Protein AF-A0A9W6TLE9-F1 (afdb_monomer_lite)

pLDDT: mean 75.94, std 15.38, range [30.22, 95.31]

Radius of gyration: 22.43 Å; chains: 1; bounding box: 51×47×70 Å

Structure (mmCIF, N/CA/C/O backbone):
data_AF-A0A9W6TLE9-F1
#
_entry.id   AF-A0A9W6TLE9-F1
#
loop_
_atom_site.group_PDB
_atom_site.id
_atom_site.type_symbol
_atom_site.label_atom_id
_atom_site.label_alt_id
_atom_site.label_comp_id
_atom_site.label_asym_id
_atom_site.label_entity_id
_atom_site.label_seq_id
_atom_site.pdbx_PDB_ins_code
_atom_site.Cartn_x
_atom_site.Cartn_y
_atom_site.Cartn_z
_atom_site.occupancy
_atom_site.B_iso_or_equiv
_atom_site.auth_seq_id
_atom_site.auth_comp_id
_atom_site.auth_asym_id
_atom_site.auth_atom_id
_atom_site.pdbx_PDB_model_num
ATOM 1 N N . MET A 1 1 ? 28.847 1.667 -8.138 1.00 60.84 1 MET A N 1
ATOM 2 C CA . MET A 1 1 ? 27.422 1.270 -8.119 1.00 60.84 1 MET A CA 1
ATOM 3 C C . MET A 1 1 ? 27.203 0.324 -9.284 1.00 60.84 1 MET A C 1
ATOM 5 O O . MET A 1 1 ? 27.722 0.636 -10.343 1.00 60.84 1 MET A O 1
ATOM 9 N N . LYS A 1 2 ? 26.548 -0.831 -9.107 1.00 74.31 2 LYS A N 1
ATOM 10 C CA . LYS A 1 2 ? 26.265 -1.711 -10.254 1.00 74.31 2 LYS A CA 1
ATOM 11 C C . LYS A 1 2 ? 25.100 -1.117 -11.068 1.00 74.31 2 LYS A C 1
ATOM 13 O O . LYS A 1 2 ? 24.121 -0.716 -10.431 1.00 74.31 2 LYS A O 1
ATOM 18 N N . PRO A 1 3 ? 25.202 -1.019 -12.407 1.00 80.00 3 PRO A N 1
ATOM 19 C CA . PRO A 1 3 ? 24.089 -0.588 -13.247 1.00 80.00 3 PRO A CA 1
ATOM 20 C C . PRO A 1 3 ? 22.928 -1.572 -13.108 1.00 80.00 3 PRO A C 1
ATOM 22 O O . PRO A 1 3 ? 23.146 -2.773 -12.947 1.00 80.00 3 PRO A O 1
ATOM 25 N N . THR A 1 4 ? 21.701 -1.064 -13.161 1.00 80.81 4 THR A N 1
ATOM 26 C CA . THR A 1 4 ? 20.510 -1.913 -13.248 1.00 80.81 4 THR A CA 1
ATOM 27 C C . THR A 1 4 ? 20.327 -2.355 -14.700 1.00 80.81 4 THR A C 1
ATOM 29 O O . THR A 1 4 ? 20.142 -1.480 -15.545 1.00 80.81 4 THR A O 1
ATOM 32 N N . PRO A 1 5 ? 20.341 -3.666 -15.012 1.00 80.75 5 PRO A N 1
ATOM 33 C CA . PRO A 1 5 ? 19.892 -4.180 -16.301 1.00 80.75 5 PRO A CA 1
ATOM 34 C C . PRO A 1 5 ? 18.555 -3.560 -16.713 1.00 80.75 5 PRO A C 1
ATOM 36 O O . PRO A 1 5 ? 17.576 -3.607 -15.972 1.00 80.75 5 PRO A O 1
ATOM 39 N N . CYS A 1 6 ? 18.521 -2.932 -17.881 1.00 82.06 6 CYS A N 1
ATOM 40 C CA . CYS A 1 6 ? 17.354 -2.219 -18.382 1.00 82.06 6 CYS A CA 1
ATOM 41 C C . CYS A 1 6 ? 17.350 -2.248 -19.917 1.00 82.06 6 CYS A C 1
ATOM 43 O O . CYS A 1 6 ? 18.299 -2.709 -20.550 1.00 82.06 6 CYS A O 1
ATOM 45 N N . SER A 1 7 ? 16.262 -1.782 -20.516 1.00 86.19 7 SER A N 1
ATOM 46 C CA . SER A 1 7 ? 16.184 -1.400 -21.924 1.00 86.19 7 SER A CA 1
ATOM 47 C C . SER A 1 7 ? 15.360 -0.123 -22.039 1.00 86.19 7 SER A C 1
ATOM 49 O O . SER A 1 7 ? 14.541 0.166 -21.168 1.00 86.19 7 SER A O 1
ATOM 51 N N . ILE A 1 8 ? 15.521 0.610 -23.142 1.00 87.00 8 ILE A N 1
ATOM 52 C CA . ILE A 1 8 ? 14.659 1.757 -23.470 1.00 87.00 8 ILE A CA 1
ATOM 53 C C . ILE A 1 8 ? 13.178 1.347 -23.425 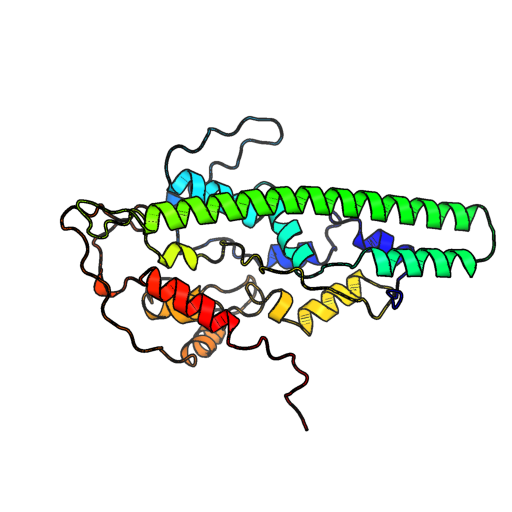1.00 87.00 8 ILE A C 1
ATOM 55 O O . ILE A 1 8 ? 12.365 2.021 -22.798 1.00 87.00 8 ILE A O 1
ATOM 59 N N . ALA A 1 9 ? 12.844 0.194 -24.013 1.00 88.06 9 ALA A N 1
ATOM 60 C CA . ALA A 1 9 ? 11.484 -0.338 -24.026 1.00 88.06 9 ALA A CA 1
ATOM 61 C C . ALA A 1 9 ? 10.981 -0.724 -22.624 1.00 88.06 9 ALA A C 1
ATOM 63 O O . ALA A 1 9 ? 9.861 -0.376 -22.260 1.00 88.06 9 ALA A O 1
ATOM 64 N N . GLY A 1 10 ? 11.805 -1.406 -21.824 1.00 88.81 10 GLY A N 1
ATOM 65 C CA . GLY A 1 10 ? 11.448 -1.817 -20.465 1.00 88.81 10 GLY A CA 1
ATOM 66 C C . GLY A 1 10 ? 11.248 -0.633 -19.523 1.00 88.81 10 GLY A C 1
ATOM 67 O O . GLY A 1 10 ? 10.277 -0.606 -18.769 1.00 88.81 10 GLY A O 1
ATOM 68 N N . LEU A 1 11 ? 12.113 0.382 -19.617 1.00 88.94 11 LEU A N 1
ATOM 69 C CA . LEU A 1 11 ? 11.962 1.630 -18.874 1.00 88.94 11 LEU A CA 1
ATOM 70 C C . LEU A 1 11 ? 10.674 2.352 -19.272 1.00 88.94 11 LEU A C 1
ATOM 72 O O . LEU A 1 11 ? 9.896 2.734 -18.400 1.00 88.94 11 LEU A O 1
ATOM 76 N N . ALA A 1 12 ? 10.428 2.501 -20.576 1.00 88.19 12 ALA A N 1
ATOM 77 C CA . ALA A 1 12 ? 9.216 3.132 -21.082 1.00 88.19 12 ALA A CA 1
ATOM 78 C C . ALA A 1 12 ? 7.963 2.410 -20.567 1.00 88.19 12 ALA A C 1
ATOM 80 O O . ALA A 1 12 ? 7.100 3.055 -19.977 1.00 88.19 12 ALA A O 1
ATOM 81 N N . ALA A 1 13 ? 7.906 1.080 -20.690 1.00 89.88 13 ALA A N 1
ATOM 82 C CA . ALA A 1 13 ? 6.780 0.275 -20.219 1.00 89.88 13 ALA A CA 1
ATOM 83 C C . ALA A 1 13 ? 6.547 0.409 -18.705 1.00 89.88 13 ALA A C 1
ATOM 85 O O . ALA A 1 13 ? 5.409 0.563 -18.270 1.00 89.88 13 ALA A O 1
ATOM 86 N N . PHE A 1 14 ? 7.613 0.398 -17.902 1.00 90.75 14 PHE A N 1
ATOM 87 C CA . PHE A 1 14 ? 7.510 0.513 -16.447 1.00 90.75 14 PHE A CA 1
ATOM 88 C C . PHE A 1 14 ? 7.053 1.905 -15.984 1.00 90.75 14 PHE A C 1
ATOM 90 O O . PHE A 1 14 ? 6.297 2.036 -15.029 1.00 90.75 14 PHE A O 1
ATOM 97 N N . THR A 1 15 ? 7.502 2.975 -16.645 1.00 92.06 15 THR A N 1
ATOM 98 C CA . THR A 1 15 ? 7.151 4.346 -16.226 1.00 92.06 15 THR A CA 1
ATOM 99 C C . THR A 1 15 ? 5.687 4.722 -16.488 1.00 92.06 15 THR A C 1
ATOM 101 O O . THR A 1 15 ? 5.188 5.674 -15.885 1.00 92.06 15 THR A O 1
ATOM 104 N N . VAL A 1 16 ? 4.980 3.973 -17.341 1.00 91.88 16 VAL A N 1
ATOM 105 C CA . VAL A 1 16 ? 3.563 4.197 -17.670 1.00 91.88 16 VAL A CA 1
ATOM 106 C C . VAL A 1 16 ? 2.678 3.409 -16.705 1.00 91.88 16 VAL A C 1
ATOM 108 O O . VAL A 1 16 ? 2.116 2.364 -17.023 1.00 91.88 16 VAL A O 1
ATOM 111 N N . VAL A 1 17 ? 2.545 3.933 -15.490 1.00 91.44 17 VAL A N 1
ATOM 112 C CA . VAL A 1 17 ? 1.766 3.302 -14.412 1.00 91.44 17 VAL A CA 1
ATOM 113 C C . VAL A 1 17 ? 0.264 3.209 -14.720 1.00 91.44 17 VAL A C 1
ATOM 115 O O . VAL A 1 17 ? -0.423 2.347 -14.183 1.00 91.44 17 VAL A O 1
ATOM 118 N N . ASP A 1 18 ? -0.271 4.038 -15.611 1.00 89.75 18 ASP A N 1
ATOM 119 C CA . ASP A 1 18 ? -1.693 3.985 -15.971 1.00 89.75 18 ASP A CA 1
ATOM 120 C C . ASP A 1 18 ? -2.044 2.861 -16.953 1.00 89.75 18 ASP A C 1
ATOM 122 O O . ASP A 1 18 ? -3.222 2.583 -17.170 1.00 89.75 18 ASP A O 1
ATOM 126 N N . GLU A 1 19 ? -1.043 2.173 -17.509 1.00 90.75 19 GLU A N 1
ATOM 127 C CA . GLU A 1 19 ? -1.252 1.036 -18.402 1.00 90.75 19 GLU A CA 1
ATOM 128 C C . GLU A 1 19 ? -2.012 -0.090 -17.665 1.00 90.75 19 GLU A C 1
ATOM 130 O O . GLU A 1 19 ? -1.531 -0.585 -16.641 1.00 90.75 19 GLU A O 1
ATOM 135 N N . PRO A 1 20 ? -3.170 -0.567 -18.169 1.00 89.62 20 PRO A N 1
ATOM 136 C CA . PRO A 1 20 ? -3.969 -1.608 -17.508 1.00 89.62 20 PRO A CA 1
ATOM 137 C C . PRO A 1 20 ? -3.233 -2.922 -17.217 1.00 89.62 20 PRO A C 1
ATOM 139 O O . PRO A 1 20 ? -3.653 -3.698 -16.347 1.00 89.62 20 PRO A O 1
ATOM 142 N N . ARG A 1 21 ? -2.163 -3.192 -17.972 1.00 88.25 21 ARG A N 1
ATOM 143 C CA . ARG A 1 21 ? -1.294 -4.367 -17.825 1.00 88.25 21 ARG A CA 1
ATOM 144 C C . ARG A 1 21 ? -0.103 -4.135 -16.898 1.00 88.25 21 ARG A C 1
ATOM 146 O O . ARG A 1 21 ? 0.667 -5.067 -16.679 1.00 88.25 21 ARG A O 1
ATOM 153 N N . HIS A 1 22 ? 0.065 -2.931 -16.357 1.00 91.94 22 HIS A N 1
ATOM 154 C CA . HIS A 1 22 ? 1.142 -2.655 -15.422 1.00 91.94 22 HIS A CA 1
ATOM 155 C C . HIS A 1 22 ? 0.990 -3.536 -14.159 1.00 91.94 22 HIS A C 1
ATOM 157 O O . HIS A 1 22 ? -0.116 -3.634 -13.625 1.00 91.94 22 HIS A O 1
ATOM 163 N N . PRO A 1 23 ? 2.065 -4.154 -13.629 1.00 89.81 23 PRO A N 1
ATOM 164 C CA . PRO A 1 23 ? 2.003 -5.099 -12.510 1.00 89.81 23 PRO A CA 1
ATOM 165 C C . PRO A 1 23 ? 1.220 -4.610 -11.282 1.00 89.81 23 PRO A C 1
ATOM 167 O O . PRO A 1 23 ? 0.398 -5.351 -10.746 1.00 89.81 23 PRO A O 1
ATOM 170 N N . TRP A 1 24 ? 1.381 -3.344 -10.879 1.00 89.75 24 TRP A N 1
ATOM 171 C CA . TRP A 1 24 ? 0.620 -2.777 -9.754 1.00 89.75 24 TRP A CA 1
ATOM 172 C C . TRP A 1 24 ? -0.909 -2.814 -9.955 1.00 89.75 24 TRP A C 1
ATOM 174 O O . TRP A 1 24 ? -1.647 -2.944 -8.980 1.00 89.75 24 TRP A O 1
ATOM 184 N N . ARG A 1 25 ? -1.406 -2.771 -11.203 1.00 89.69 25 ARG A N 1
ATOM 185 C CA . ARG A 1 25 ? -2.843 -2.900 -11.505 1.00 89.69 25 ARG A CA 1
ATOM 186 C C . ARG A 1 25 ? -3.366 -4.283 -11.133 1.00 89.69 25 ARG A C 1
ATOM 188 O O . ARG A 1 25 ? -4.496 -4.400 -10.674 1.00 89.69 25 ARG A O 1
ATOM 195 N N . SER A 1 26 ? -2.553 -5.325 -11.305 1.00 85.31 26 SER A N 1
ATOM 196 C CA . SER A 1 26 ? -2.902 -6.681 -10.872 1.00 85.31 26 SER A CA 1
ATOM 197 C C . SER A 1 26 ? -2.969 -6.781 -9.352 1.00 85.31 26 SER A C 1
ATOM 199 O O . SER A 1 26 ? -3.888 -7.405 -8.839 1.00 85.31 26 SER A O 1
ATOM 201 N N . VAL A 1 27 ? -2.066 -6.104 -8.638 1.00 82.75 27 VAL A N 1
ATOM 202 C CA . VAL A 1 27 ? -2.081 -6.043 -7.167 1.00 82.75 27 VAL A CA 1
ATOM 203 C C . VAL A 1 27 ? -3.350 -5.367 -6.651 1.00 82.75 27 VAL A C 1
ATOM 205 O O . VAL A 1 27 ? -3.966 -5.861 -5.713 1.00 82.75 27 VAL A O 1
ATOM 208 N N . LEU A 1 28 ? -3.788 -4.280 -7.294 1.00 83.25 28 LEU A N 1
ATOM 209 C CA . LEU A 1 28 ? -5.022 -3.586 -6.919 1.00 83.25 28 LEU A CA 1
ATOM 210 C C . LEU A 1 28 ? -6.260 -4.495 -7.027 1.00 83.25 28 LEU A C 1
ATOM 212 O O . LEU A 1 28 ? -7.154 -4.404 -6.194 1.00 83.25 28 LEU A O 1
ATOM 216 N N . ARG A 1 29 ? -6.293 -5.406 -8.010 1.00 83.56 29 ARG A N 1
ATOM 217 C CA . ARG A 1 29 ? -7.396 -6.371 -8.198 1.00 83.56 29 ARG A CA 1
ATOM 218 C C . ARG A 1 29 ? -7.463 -7.451 -7.115 1.00 83.56 29 ARG A C 1
ATOM 220 O O . ARG A 1 29 ? -8.479 -8.122 -7.029 1.00 83.56 29 ARG A O 1
ATOM 227 N N . LEU A 1 30 ? -6.403 -7.632 -6.324 1.00 79.81 30 LEU A N 1
ATOM 228 C CA . LEU A 1 30 ? -6.381 -8.594 -5.217 1.00 79.81 30 LEU A CA 1
ATOM 229 C C . LEU A 1 30 ? -6.991 -8.027 -3.930 1.00 79.81 30 LEU A C 1
ATOM 231 O O . LEU A 1 30 ? -7.207 -8.782 -2.981 1.00 79.81 30 LEU A O 1
ATOM 235 N N . LEU A 1 31 ? -7.245 -6.713 -3.871 1.00 76.88 31 LEU A N 1
ATOM 236 C CA . LEU A 1 31 ? -7.931 -6.104 -2.736 1.00 76.88 31 LEU A CA 1
ATOM 237 C C . LEU A 1 31 ? -9.373 -6.625 -2.673 1.00 76.88 31 LEU A C 1
ATOM 239 O O . LEU A 1 31 ? -10.077 -6.543 -3.679 1.00 76.88 31 LEU A O 1
ATOM 243 N N . PRO A 1 32 ? -9.837 -7.112 -1.510 1.00 70.88 32 PRO A N 1
ATOM 244 C CA . PRO A 1 32 ? -11.207 -7.579 -1.381 1.00 70.88 32 PRO A CA 1
ATOM 245 C C . PRO A 1 32 ? -12.198 -6.423 -1.540 1.00 70.88 32 PRO A C 1
ATOM 247 O O . PRO A 1 32 ? -11.933 -5.283 -1.139 1.00 70.88 32 PRO A O 1
ATOM 250 N N . HIS A 1 33 ? -13.369 -6.742 -2.090 1.00 66.44 33 HIS A N 1
ATOM 251 C CA . HIS A 1 33 ? -14.437 -5.775 -2.344 1.00 66.44 33 HIS A CA 1
ATOM 252 C C . HIS A 1 33 ? -15.056 -5.174 -1.074 1.00 66.44 33 HIS A C 1
ATOM 254 O O . HIS A 1 33 ? -15.422 -4.000 -1.082 1.00 66.44 33 HIS A O 1
ATOM 260 N N . SER A 1 34 ? -15.160 -5.952 0.004 1.00 63.12 34 SER A N 1
ATOM 261 C CA . SER A 1 34 ? -15.700 -5.508 1.292 1.00 63.12 34 SER A CA 1
ATOM 262 C C . SER A 1 34 ? -14.737 -5.874 2.415 1.00 63.12 34 SER A C 1
ATOM 264 O O . SER A 1 34 ? -14.058 -6.904 2.370 1.00 63.12 34 SER A O 1
ATOM 266 N N . LEU A 1 35 ? -14.661 -4.995 3.410 1.00 61.28 35 LEU A N 1
ATOM 267 C CA . LEU A 1 35 ? -13.915 -5.223 4.635 1.00 61.28 35 LEU A CA 1
ATOM 268 C C . LEU A 1 35 ? -14.909 -5.336 5.772 1.00 61.28 35 LEU A C 1
ATOM 270 O O . LEU A 1 35 ? -15.858 -4.575 5.877 1.00 61.28 35 LEU A O 1
ATOM 274 N N . VAL A 1 36 ? -14.661 -6.296 6.641 1.00 56.69 36 VAL A N 1
ATOM 275 C CA . VAL A 1 36 ? -15.576 -6.632 7.729 1.00 56.69 36 VAL A CA 1
ATOM 276 C C . VAL A 1 36 ? -15.237 -5.968 9.051 1.00 56.69 36 VAL A C 1
ATOM 278 O O . VAL A 1 36 ? -16.079 -5.969 9.940 1.00 56.69 36 VAL A O 1
ATOM 281 N N . PHE A 1 37 ? -14.026 -5.422 9.224 1.00 64.00 37 PHE A N 1
ATOM 282 C CA . PHE A 1 37 ? -13.639 -4.857 10.518 1.00 64.00 37 PHE A CA 1
ATOM 283 C C . PHE A 1 37 ? -14.412 -3.574 10.853 1.00 64.00 37 PHE A C 1
ATOM 285 O O . PHE A 1 37 ? -14.930 -3.438 11.961 1.00 64.00 37 PHE A O 1
ATOM 292 N N . VAL A 1 38 ? -14.504 -2.646 9.900 1.00 64.44 38 VAL A N 1
ATOM 293 C CA . VAL A 1 38 ? -15.433 -1.518 9.975 1.00 64.44 38 VAL A CA 1
ATOM 294 C C . VAL A 1 38 ? -16.520 -1.769 8.949 1.00 64.44 38 VAL A C 1
ATOM 296 O O . VAL A 1 38 ? -16.244 -1.751 7.755 1.00 64.44 38 VAL A O 1
ATOM 299 N N . ASP A 1 39 ? -17.730 -2.032 9.439 1.00 60.41 39 ASP A N 1
ATOM 300 C CA . ASP A 1 39 ? -18.898 -2.325 8.612 1.00 60.41 39 ASP A CA 1
ATOM 301 C C . ASP A 1 39 ? -19.088 -1.265 7.513 1.00 60.41 39 ASP A C 1
ATOM 303 O O . ASP A 1 39 ? -18.907 -0.066 7.751 1.00 60.41 39 ASP A O 1
ATOM 307 N N . ASP A 1 40 ? -19.471 -1.690 6.309 1.00 56.97 40 ASP A N 1
ATOM 308 C CA . ASP A 1 40 ? -19.620 -0.789 5.163 1.00 56.97 40 ASP A CA 1
ATOM 309 C C . ASP A 1 40 ? -20.683 0.310 5.400 1.00 56.97 40 ASP A C 1
ATOM 311 O O . ASP A 1 40 ? -20.584 1.393 4.819 1.00 56.97 40 ASP A O 1
ATOM 315 N N . SER A 1 41 ? -21.652 0.098 6.303 1.00 56.84 41 SER A N 1
ATOM 316 C CA . SER A 1 41 ? -22.607 1.128 6.751 1.00 56.84 41 SER A CA 1
ATOM 317 C C . SER A 1 41 ? -21.981 2.174 7.677 1.00 56.84 41 SER A C 1
ATOM 319 O O . SER A 1 41 ? -22.407 3.326 7.687 1.00 56.84 41 SER A O 1
ATOM 321 N N . VAL A 1 42 ? -20.934 1.806 8.421 1.00 51.25 42 VAL A N 1
ATOM 322 C CA . VAL A 1 42 ? -20.102 2.741 9.195 1.00 51.25 42 VAL A CA 1
ATOM 323 C C . VAL A 1 42 ? -19.142 3.476 8.266 1.00 51.25 42 VAL A C 1
ATOM 325 O O . VAL A 1 42 ? -18.831 4.652 8.478 1.00 51.25 42 VAL A O 1
ATOM 328 N N . LEU A 1 43 ? -18.675 2.787 7.224 1.00 52.16 43 LEU A N 1
ATOM 329 C CA . LEU A 1 43 ? -17.818 3.382 6.218 1.00 52.16 43 LEU A CA 1
ATOM 330 C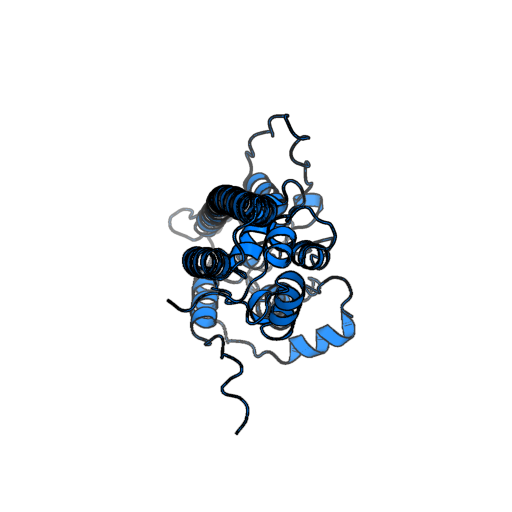 C . LEU A 1 43 ? -18.566 4.302 5.273 1.00 52.16 43 LEU A C 1
ATOM 332 O O . LEU A 1 43 ? -17.834 5.106 4.694 1.00 52.16 43 LEU A O 1
ATOM 336 N N . GLU A 1 44 ? -19.910 4.192 5.156 1.00 51.47 44 GLU A N 1
ATOM 337 C CA . GLU A 1 44 ? -20.817 4.842 4.187 1.00 51.47 44 GLU A CA 1
ATOM 338 C C . GLU A 1 44 ? -20.042 5.848 3.350 1.00 51.47 44 GLU A C 1
ATOM 340 O O . GLU A 1 44 ? -19.969 7.051 3.638 1.00 51.47 44 GLU A O 1
ATOM 345 N N . ILE A 1 45 ? -19.275 5.276 2.416 1.00 50.75 45 ILE A N 1
ATOM 346 C CA . ILE A 1 45 ? -18.177 5.984 1.786 1.00 50.75 45 ILE A CA 1
ATOM 347 C C . ILE A 1 45 ? -18.886 7.019 0.956 1.00 50.75 45 ILE A C 1
ATOM 349 O O . ILE A 1 45 ? -19.443 6.700 -0.086 1.00 50.75 45 ILE A O 1
ATOM 353 N N . ARG A 1 46 ? -18.904 8.268 1.418 1.00 49.41 46 ARG A N 1
ATOM 354 C CA . ARG A 1 46 ? -19.125 9.383 0.514 1.00 49.41 46 ARG A CA 1
ATOM 355 C C . ARG A 1 46 ? -17.901 9.313 -0.381 1.00 49.41 46 ARG A C 1
ATOM 357 O O . ARG A 1 46 ? -16.828 9.673 0.121 1.00 49.41 46 ARG A O 1
ATOM 364 N N . PRO A 1 47 ? -17.996 8.804 -1.630 1.00 47.12 47 PRO A N 1
ATOM 365 C CA . PRO A 1 47 ? -16.851 8.866 -2.514 1.00 47.12 47 PRO A CA 1
ATOM 366 C C . PRO A 1 47 ? -16.398 10.324 -2.465 1.00 47.12 47 PRO A C 1
ATOM 368 O O . PRO A 1 47 ? -17.245 11.227 -2.551 1.00 47.12 47 PRO A O 1
ATOM 371 N N . PRO A 1 48 ? -15.114 10.597 -2.184 1.00 48.84 48 PRO A N 1
ATOM 372 C CA . PRO A 1 48 ? -14.613 11.943 -2.256 1.00 48.84 48 PRO A CA 1
ATOM 373 C C . PRO A 1 48 ? -15.037 12.472 -3.602 1.00 48.84 48 PRO A C 1
ATOM 375 O O . PRO A 1 48 ? -14.883 11.828 -4.639 1.00 48.84 48 PRO A O 1
ATOM 378 N N . VAL A 1 49 ? -15.724 13.592 -3.481 1.00 52.03 49 VAL A N 1
ATOM 379 C CA . VAL A 1 49 ? -16.451 14.248 -4.539 1.00 52.03 49 VAL A CA 1
ATOM 380 C C . VAL A 1 49 ? -15.593 14.250 -5.805 1.00 52.03 49 VAL A C 1
ATOM 382 O O . VAL A 1 49 ? -14.390 14.493 -5.708 1.00 52.03 49 VAL A O 1
ATOM 385 N N . GLU A 1 50 ? -16.211 13.937 -6.949 1.00 50.28 50 GLU A N 1
ATOM 386 C CA . GLU A 1 50 ? -15.581 13.867 -8.276 1.00 50.28 50 GLU A CA 1
ATOM 387 C C . GLU A 1 50 ? -14.430 14.869 -8.451 1.00 50.28 50 GLU A C 1
ATOM 389 O O . GLU A 1 50 ? -14.505 16.009 -7.973 1.00 50.28 50 GLU A O 1
ATOM 394 N N . LYS A 1 51 ? -13.389 14.458 -9.187 1.00 44.88 51 LYS A N 1
ATOM 395 C CA . LYS A 1 51 ? -12.206 15.269 -9.515 1.00 44.88 51 LYS A CA 1
ATOM 396 C C . LYS A 1 51 ? -12.567 16.746 -9.732 1.00 44.88 51 LYS A C 1
ATOM 398 O O . LYS A 1 51 ? -13.222 17.090 -10.708 1.00 44.88 51 LYS A O 1
ATOM 403 N N . GLY A 1 52 ? -12.132 17.614 -8.813 1.00 50.62 52 GLY A N 1
ATOM 404 C CA . GLY A 1 52 ? -12.370 19.064 -8.867 1.00 50.62 52 GLY A CA 1
ATOM 405 C C . GLY A 1 52 ? -13.382 19.625 -7.859 1.00 50.62 52 GLY A C 1
ATOM 406 O O . GLY A 1 52 ? -13.493 20.846 -7.745 1.00 50.62 52 GLY A O 1
ATOM 407 N N . LYS A 1 53 ? -14.084 18.794 -7.080 1.00 52.47 53 LYS A N 1
ATOM 408 C CA . LYS A 1 53 ? -14.992 19.259 -6.016 1.00 52.47 53 LYS A CA 1
ATOM 409 C C . LYS A 1 53 ? -14.339 19.148 -4.627 1.00 52.47 53 LYS A C 1
ATOM 411 O O . LYS A 1 53 ? -13.608 18.206 -4.334 1.00 52.47 53 LYS A O 1
ATOM 416 N N . ARG A 1 54 ? -14.591 20.126 -3.742 1.00 49.38 54 ARG A N 1
ATOM 417 C CA . ARG A 1 54 ? -14.099 20.092 -2.349 1.00 49.38 54 ARG A CA 1
ATOM 418 C C . ARG A 1 54 ? -14.838 19.006 -1.566 1.00 49.38 54 ARG A C 1
ATOM 420 O O . ARG A 1 54 ? -16.065 19.050 -1.486 1.00 49.38 54 ARG A O 1
ATOM 427 N N . SER A 1 55 ? -14.106 18.079 -0.947 1.00 57.16 55 SER A N 1
ATOM 428 C CA . SER A 1 55 ? -14.704 17.171 0.032 1.00 57.16 55 SER A CA 1
ATOM 429 C C . SER A 1 55 ? -15.156 17.944 1.272 1.00 57.16 55 SER A C 1
ATOM 431 O O . SER A 1 55 ? -14.543 18.937 1.677 1.00 57.16 55 SER A O 1
ATOM 433 N N . LYS A 1 56 ? -16.259 17.497 1.883 1.00 65.00 56 LYS A N 1
ATOM 434 C CA . LYS A 1 56 ? -16.642 17.965 3.216 1.00 65.00 56 LYS A CA 1
ATOM 435 C C . LYS A 1 56 ? -15.524 17.556 4.178 1.00 65.00 56 LYS A C 1
ATOM 437 O O . LYS A 1 56 ? -15.128 16.390 4.196 1.00 65.00 56 LYS A O 1
ATOM 442 N N . ARG A 1 57 ? -15.016 18.510 4.964 1.00 69.25 57 ARG A N 1
ATOM 443 C CA . ARG A 1 57 ? -14.000 18.218 5.981 1.00 69.25 57 ARG A CA 1
ATOM 444 C C . ARG A 1 57 ? -14.586 17.203 6.975 1.00 69.25 57 ARG A C 1
ATOM 446 O O . ARG A 1 57 ? -15.663 17.487 7.506 1.00 69.25 57 ARG A O 1
ATOM 453 N N . PRO A 1 58 ? -13.923 16.056 7.206 1.00 73.75 58 PRO A N 1
ATOM 454 C CA . PRO A 1 58 ? -14.394 15.086 8.183 1.00 73.75 58 PRO A CA 1
ATOM 455 C C . PRO A 1 58 ? -14.374 15.726 9.574 1.00 73.75 58 PRO A C 1
ATOM 457 O O . PRO A 1 58 ? -13.456 16.476 9.919 1.00 73.75 58 PRO A O 1
ATOM 460 N N . SER A 1 59 ? -15.427 15.469 10.337 1.00 74.56 59 SER A N 1
ATOM 461 C CA . SER A 1 59 ? -15.683 16.037 11.664 1.00 74.56 59 SER A CA 1
ATOM 462 C C . SER A 1 59 ? -15.725 14.971 12.757 1.00 74.56 59 SER A C 1
ATOM 464 O O . SER A 1 59 ? -15.398 15.262 13.906 1.00 74.56 59 SER A O 1
ATOM 466 N N . LEU A 1 60 ? -16.067 13.734 12.391 1.00 83.25 60 LEU A N 1
ATOM 467 C CA . LEU A 1 60 ? -16.075 12.575 13.278 1.00 83.25 60 LEU A CA 1
ATOM 468 C C . LEU A 1 60 ? -14.851 11.688 13.024 1.00 83.25 60 LEU A C 1
ATOM 470 O O . LEU A 1 60 ? -14.339 11.623 11.907 1.00 83.25 60 LEU A O 1
ATOM 474 N N . LEU A 1 61 ? -14.407 10.960 14.052 1.00 83.31 61 LEU A N 1
ATOM 475 C CA . LEU A 1 61 ? -13.258 10.051 13.957 1.00 83.31 61 LEU A CA 1
ATOM 476 C C . LEU A 1 61 ? -13.425 9.027 12.823 1.00 83.31 61 LEU A C 1
ATOM 478 O O . LEU A 1 61 ? -12.518 8.862 12.016 1.00 83.31 61 LEU A O 1
ATOM 482 N N . LEU A 1 62 ? -14.594 8.391 12.725 1.00 78.88 62 LEU A N 1
ATOM 483 C CA . LEU A 1 62 ? -14.880 7.415 11.671 1.00 78.88 62 LEU A CA 1
ATOM 484 C C . LEU A 1 62 ? -14.890 8.029 10.269 1.00 78.88 62 LEU A C 1
ATOM 486 O O . LEU A 1 62 ? -14.434 7.386 9.331 1.00 78.88 62 LEU A O 1
ATOM 490 N N . GLU A 1 63 ? -15.331 9.284 10.121 1.00 80.06 63 GLU A N 1
ATOM 491 C CA . GLU A 1 63 ? -15.261 9.987 8.834 1.00 80.06 63 GLU A CA 1
ATOM 492 C C . GLU A 1 63 ? -13.801 10.205 8.409 1.00 80.06 63 GLU A C 1
ATOM 494 O O . GLU A 1 63 ? -13.477 10.066 7.232 1.00 80.06 63 GLU A O 1
ATOM 499 N N . VAL A 1 64 ? -12.910 10.528 9.358 1.00 83.00 64 VAL A N 1
ATOM 500 C CA . VAL A 1 64 ? -11.467 10.660 9.090 1.00 83.00 64 VAL A CA 1
ATOM 501 C C . VAL A 1 64 ? -10.880 9.314 8.668 1.00 83.00 64 VAL A C 1
ATOM 503 O O . VAL A 1 64 ? -10.216 9.237 7.636 1.00 83.00 64 VAL A O 1
ATOM 506 N N . LEU A 1 65 ? -11.138 8.256 9.443 1.00 80.88 65 LEU A N 1
ATOM 507 C CA . LEU A 1 65 ? -10.598 6.920 9.178 1.00 80.88 65 LEU A CA 1
ATOM 508 C C . LEU A 1 65 ? -11.092 6.365 7.834 1.00 80.88 65 LEU A C 1
ATOM 510 O O . LEU A 1 65 ? -10.274 5.966 7.007 1.00 80.88 65 LEU A O 1
ATOM 514 N N . SER A 1 66 ? -12.402 6.440 7.571 1.00 78.25 66 SER A N 1
ATOM 515 C CA . SER A 1 66 ? -13.006 5.998 6.307 1.00 78.25 66 SER A CA 1
ATOM 516 C C . SER A 1 66 ? -12.381 6.707 5.102 1.00 78.25 66 SER A C 1
ATOM 518 O O . SER A 1 66 ? -11.968 6.053 4.140 1.00 78.25 66 SER A O 1
ATOM 520 N N . GLN A 1 67 ? -12.216 8.036 5.158 1.00 79.94 67 GLN A N 1
ATOM 521 C CA . GLN A 1 67 ? -11.615 8.792 4.054 1.00 79.94 67 GLN A CA 1
ATOM 522 C C . GLN A 1 67 ? -10.179 8.356 3.748 1.00 79.94 67 GLN A C 1
ATOM 524 O O . GLN A 1 67 ? -9.821 8.194 2.579 1.00 79.94 67 GLN A O 1
ATOM 529 N N . GLU A 1 68 ? -9.351 8.167 4.772 1.00 81.06 68 GLU A N 1
ATOM 530 C CA . GLU A 1 68 ? -7.958 7.767 4.578 1.00 81.06 68 GLU A CA 1
ATOM 531 C C . GLU A 1 68 ? -7.814 6.298 4.139 1.00 81.06 68 GLU A C 1
ATOM 533 O O . GLU A 1 68 ? -6.951 5.984 3.312 1.00 81.06 68 GLU A O 1
ATOM 538 N N . TRP A 1 69 ? -8.690 5.393 4.587 1.00 79.88 69 TRP A N 1
ATOM 539 C CA . TRP A 1 69 ? -8.737 4.020 4.066 1.00 79.88 69 TRP A CA 1
ATOM 540 C C . TRP A 1 69 ? -9.190 3.953 2.611 1.00 79.88 69 TRP A C 1
ATOM 542 O O . TRP A 1 69 ? -8.642 3.179 1.829 1.00 79.88 69 TRP A O 1
ATOM 552 N N . CYS A 1 70 ? -10.142 4.792 2.197 1.00 77.81 70 CYS A N 1
ATOM 553 C CA . CYS A 1 70 ? -10.550 4.870 0.793 1.00 77.81 70 CYS A CA 1
ATOM 554 C C . CYS A 1 70 ? -9.403 5.319 -0.120 1.00 77.81 70 CYS A C 1
ATOM 556 O O . CYS A 1 70 ? -9.235 4.769 -1.208 1.00 77.81 70 CYS A O 1
ATOM 558 N N . LYS A 1 71 ? -8.577 6.270 0.333 1.00 79.12 71 LYS A N 1
ATOM 559 C CA . LYS A 1 71 ? -7.347 6.656 -0.378 1.00 79.12 71 LYS A CA 1
ATOM 560 C C . LYS A 1 71 ? -6.346 5.502 -0.431 1.00 79.12 71 LYS A C 1
ATOM 562 O O . LYS A 1 71 ? -5.840 5.187 -1.501 1.00 79.12 71 LYS A O 1
ATOM 567 N N . SER A 1 72 ? -6.107 4.838 0.701 1.00 77.94 72 SER A N 1
ATOM 568 C CA . SER A 1 72 ? -5.143 3.730 0.805 1.00 77.94 72 SER A CA 1
ATOM 569 C C . SER A 1 72 ? -5.494 2.547 -0.105 1.00 77.94 72 SER A C 1
ATOM 571 O O . SER A 1 72 ? -4.598 1.895 -0.630 1.00 77.94 72 SER A O 1
ATOM 573 N N . ARG A 1 73 ? -6.791 2.315 -0.341 1.00 76.06 73 ARG A N 1
ATOM 574 C CA . ARG A 1 73 ? -7.319 1.282 -1.248 1.00 76.06 73 ARG A CA 1
ATOM 575 C C . ARG A 1 73 ? -7.374 1.689 -2.722 1.00 76.06 73 ARG A C 1
ATOM 577 O O . ARG A 1 73 ? -7.741 0.871 -3.553 1.00 76.06 73 ARG A O 1
ATOM 584 N N . GLY A 1 74 ? -7.090 2.945 -3.060 1.00 78.06 74 GLY A N 1
ATOM 585 C CA . GLY A 1 74 ? -7.241 3.430 -4.432 1.00 78.06 74 GLY A CA 1
ATOM 586 C C . GLY A 1 74 ? -8.691 3.594 -4.902 1.00 78.06 74 GLY A C 1
ATOM 587 O O . GLY A 1 74 ? -8.916 3.791 -6.087 1.00 78.06 74 GLY A O 1
ATOM 588 N N . VAL A 1 75 ? -9.678 3.574 -3.993 1.00 74.50 75 VAL A N 1
ATOM 589 C CA . VAL A 1 75 ? -11.118 3.718 -4.322 1.00 74.50 75 VAL A CA 1
ATOM 590 C C . VAL A 1 75 ? -11.433 5.091 -4.926 1.00 74.50 75 VAL A C 1
ATOM 592 O O . VAL A 1 75 ? -12.407 5.269 -5.649 1.00 74.50 75 VAL A O 1
ATOM 595 N N . VAL A 1 76 ? -10.613 6.084 -4.595 1.00 67.38 76 VAL A N 1
ATOM 596 C CA . VAL A 1 76 ? -10.843 7.493 -4.926 1.00 67.38 76 VAL A CA 1
ATOM 597 C C . VAL A 1 76 ? -9.718 8.008 -5.800 1.00 67.38 76 VAL A C 1
ATOM 599 O O . VAL A 1 76 ? -9.936 8.515 -6.895 1.00 67.38 76 VAL A O 1
ATOM 602 N N . TRP A 1 77 ? -8.507 7.883 -5.263 1.00 74.62 77 TRP A N 1
ATOM 603 C CA . TRP A 1 77 ? -7.257 8.257 -5.887 1.00 74.62 77 TRP A CA 1
ATOM 604 C C . TRP A 1 77 ? -6.323 7.083 -5.694 1.00 74.62 77 TRP A C 1
ATOM 606 O O . TRP A 1 77 ? -6.038 6.697 -4.561 1.00 74.62 77 TRP A O 1
ATOM 616 N N . GLU A 1 78 ? -5.854 6.522 -6.798 1.00 85.31 78 GLU A N 1
ATOM 617 C CA . GLU A 1 78 ? -4.963 5.367 -6.774 1.00 85.31 78 GLU A CA 1
ATOM 618 C C . GLU A 1 78 ? -3.538 5.746 -6.350 1.00 85.31 78 GLU A C 1
ATOM 620 O O . GLU A 1 78 ? -2.758 4.870 -6.002 1.00 85.31 78 GLU A O 1
ATOM 625 N N . ASP A 1 79 ? -3.209 7.042 -6.299 1.00 89.12 79 ASP A N 1
ATOM 626 C CA . ASP A 1 79 ? -1.877 7.564 -5.976 1.00 89.12 79 ASP A CA 1
ATOM 627 C C . ASP A 1 79 ? -1.298 7.011 -4.669 1.00 89.12 79 ASP A C 1
ATOM 629 O O . ASP A 1 79 ? -0.121 6.657 -4.618 1.00 89.12 79 ASP A O 1
ATOM 633 N N . THR A 1 80 ? -2.106 6.914 -3.610 1.00 87.19 80 THR A N 1
ATOM 634 C CA . THR A 1 80 ? -1.651 6.386 -2.315 1.00 87.19 80 THR A CA 1
ATOM 635 C C . THR A 1 80 ? -1.403 4.877 -2.379 1.00 87.19 80 THR A C 1
ATOM 637 O O . THR A 1 80 ? -0.403 4.400 -1.840 1.00 87.19 80 THR A O 1
ATOM 640 N N . ALA A 1 81 ? -2.273 4.128 -3.062 1.00 85.62 81 ALA A N 1
ATOM 641 C CA . ALA A 1 81 ? -2.107 2.689 -3.270 1.00 85.62 81 ALA A CA 1
ATOM 642 C C . ALA A 1 81 ? -0.878 2.391 -4.148 1.00 85.62 81 ALA A C 1
ATOM 644 O O . ALA A 1 81 ? -0.063 1.526 -3.823 1.00 85.62 81 ALA A O 1
ATOM 645 N N . LEU A 1 82 ? -0.690 3.174 -5.212 1.00 91.25 82 LEU A N 1
ATOM 646 C CA . LEU A 1 82 ? 0.481 3.115 -6.074 1.00 91.25 82 LEU A CA 1
ATOM 647 C C . LEU A 1 82 ? 1.757 3.452 -5.294 1.00 91.25 82 LEU A C 1
ATOM 649 O O . LEU A 1 82 ? 2.726 2.707 -5.387 1.00 91.25 82 LEU A O 1
ATOM 653 N N . ALA A 1 83 ? 1.753 4.493 -4.456 1.00 91.94 83 ALA A N 1
ATOM 654 C CA . ALA A 1 83 ? 2.903 4.833 -3.617 1.00 91.94 83 ALA A CA 1
ATOM 655 C C . ALA A 1 83 ? 3.332 3.668 -2.713 1.00 91.94 83 ALA A C 1
ATOM 657 O O . ALA A 1 83 ? 4.527 3.433 -2.533 1.00 91.94 83 ALA A O 1
ATOM 658 N N . LEU A 1 84 ? 2.376 2.931 -2.135 1.00 88.00 84 LEU A N 1
ATOM 659 C CA . LEU A 1 84 ? 2.674 1.747 -1.323 1.00 88.00 84 LEU A CA 1
ATOM 660 C C . LEU A 1 84 ? 3.345 0.667 -2.157 1.00 88.00 84 LEU A C 1
ATOM 662 O O . LEU A 1 84 ? 4.384 0.145 -1.757 1.00 88.00 84 LEU A O 1
ATOM 666 N N . TRP A 1 85 ? 2.795 0.381 -3.335 1.00 89.75 85 TRP A N 1
ATOM 667 C CA . TRP A 1 85 ? 3.382 -0.577 -4.260 1.00 89.75 85 TRP A CA 1
ATOM 668 C C . TRP A 1 85 ? 4.800 -0.166 -4.699 1.00 89.75 85 TRP A C 1
ATOM 670 O O . TRP A 1 85 ? 5.717 -0.989 -4.677 1.00 89.75 85 TRP A O 1
ATOM 680 N N . GLU A 1 86 ? 5.022 1.117 -4.999 1.00 93.00 86 GLU A N 1
ATOM 681 C CA . GLU A 1 86 ? 6.330 1.673 -5.373 1.00 93.00 86 GLU A CA 1
ATOM 682 C C . GLU A 1 86 ? 7.362 1.561 -4.244 1.00 93.00 86 GLU A C 1
ATOM 684 O O . GLU A 1 86 ? 8.549 1.368 -4.512 1.00 93.00 86 GLU A O 1
ATOM 689 N N . ARG A 1 87 ? 6.942 1.654 -2.975 1.00 90.12 87 ARG A N 1
ATOM 690 C CA . ARG A 1 87 ? 7.829 1.422 -1.821 1.00 90.12 87 ARG A CA 1
ATOM 691 C C . ARG A 1 87 ? 8.292 -0.027 -1.730 1.00 90.12 87 ARG A C 1
ATOM 693 O O . ARG A 1 87 ? 9.405 -0.260 -1.260 1.00 90.12 87 ARG A O 1
ATOM 700 N N . MET A 1 88 ? 7.478 -0.978 -2.185 1.00 87.81 88 MET A N 1
ATOM 701 C CA . MET A 1 88 ? 7.848 -2.397 -2.253 1.00 87.81 88 MET A CA 1
ATOM 702 C C . MET A 1 88 ? 8.685 -2.730 -3.488 1.00 87.81 88 MET A C 1
ATOM 704 O O . MET A 1 88 ? 9.417 -3.715 -3.479 1.00 87.81 88 MET A O 1
ATOM 708 N N . HIS A 1 89 ? 8.623 -1.879 -4.512 1.00 90.19 89 HIS A N 1
ATOM 709 C CA . HIS A 1 89 ? 9.324 -2.007 -5.791 1.00 90.19 89 HIS A CA 1
ATOM 710 C C . HIS A 1 89 ? 10.268 -0.830 -6.024 1.00 90.19 89 HIS A C 1
ATOM 712 O O . HIS A 1 89 ? 10.298 -0.221 -7.097 1.00 90.19 89 HIS A O 1
ATOM 718 N N . TRP A 1 90 ? 11.030 -0.453 -4.994 1.00 91.50 90 TRP A N 1
ATOM 719 C CA . TRP A 1 90 ? 11.755 0.807 -5.025 1.00 91.50 90 TRP A CA 1
ATOM 720 C C . TRP A 1 90 ? 12.941 0.753 -5.985 1.00 91.50 90 TRP A C 1
ATOM 722 O O . TRP A 1 90 ? 14.034 0.296 -5.639 1.00 91.50 90 TRP A O 1
ATOM 732 N N . ILE A 1 91 ? 12.735 1.282 -7.191 1.00 89.62 91 ILE A N 1
ATOM 733 C CA . ILE A 1 91 ? 13.808 1.477 -8.163 1.00 89.62 91 ILE A CA 1
ATOM 734 C C . ILE A 1 91 ? 14.800 2.510 -7.636 1.00 89.62 91 ILE A C 1
ATOM 736 O O . ILE A 1 91 ? 14.433 3.642 -7.283 1.00 89.62 91 ILE A O 1
ATOM 740 N N . VAL A 1 92 ? 16.072 2.119 -7.638 1.00 89.06 92 VAL A N 1
ATOM 741 C CA . VAL A 1 92 ? 17.193 2.976 -7.269 1.00 89.06 92 VAL A CA 1
ATOM 742 C C . VAL A 1 92 ? 17.577 3.846 -8.468 1.00 89.06 92 VAL A C 1
ATOM 744 O O . VAL A 1 92 ? 18.184 3.382 -9.423 1.00 89.06 92 VAL A O 1
ATOM 747 N N . GLU A 1 93 ? 17.227 5.131 -8.421 1.00 89.50 93 GLU A N 1
ATOM 748 C CA . GLU A 1 93 ? 17.439 6.082 -9.528 1.00 89.50 93 GLU A CA 1
ATOM 749 C C . GLU A 1 93 ? 18.882 6.080 -10.051 1.00 89.50 93 GLU A C 1
ATOM 751 O O . GLU A 1 93 ? 19.125 6.034 -11.256 1.00 89.50 93 GLU A O 1
ATOM 756 N N . SER A 1 94 ? 19.855 6.100 -9.145 1.00 88.69 94 SER A N 1
ATOM 757 C CA . SER A 1 94 ? 21.262 6.182 -9.518 1.00 88.69 94 SER A CA 1
ATOM 758 C C . SER A 1 94 ? 21.762 4.944 -10.265 1.00 88.69 94 SER A C 1
ATOM 760 O O . SER A 1 94 ? 22.618 5.097 -11.132 1.00 88.69 94 SER A O 1
ATOM 762 N N . SER A 1 95 ? 21.217 3.743 -10.028 1.00 88.56 95 SER A N 1
ATOM 763 C CA . SER A 1 95 ? 21.608 2.560 -10.811 1.00 88.56 95 SER A CA 1
ATOM 764 C C . SER A 1 95 ? 21.021 2.572 -12.224 1.00 88.56 95 SER A C 1
ATOM 766 O O . SER A 1 95 ? 21.662 2.067 -13.146 1.00 88.56 95 SER A O 1
ATOM 768 N N . VAL A 1 96 ? 19.850 3.188 -12.415 1.00 90.00 96 VAL A N 1
ATOM 769 C CA . VAL A 1 96 ? 19.235 3.386 -13.739 1.00 90.00 96 VAL A CA 1
ATOM 770 C C . VAL A 1 96 ? 19.972 4.465 -14.529 1.00 90.00 96 VAL A C 1
ATOM 772 O O . VAL A 1 96 ? 20.260 4.269 -15.705 1.00 90.00 96 VAL A O 1
ATOM 775 N N . ASN A 1 97 ? 20.346 5.573 -13.881 1.00 90.06 97 ASN A N 1
ATOM 776 C CA . ASN A 1 97 ? 21.116 6.646 -14.516 1.00 90.06 97 ASN A CA 1
ATOM 777 C C . ASN A 1 97 ? 22.490 6.161 -15.005 1.00 90.06 97 ASN A C 1
ATOM 779 O O . ASN A 1 97 ? 22.903 6.521 -16.105 1.00 90.06 97 ASN A O 1
ATOM 783 N N . VAL A 1 98 ? 23.186 5.330 -14.213 1.00 90.62 98 VAL A N 1
ATOM 784 C CA . VAL A 1 98 ? 24.459 4.714 -14.634 1.00 90.62 98 VAL A CA 1
ATOM 785 C C . VAL A 1 98 ? 24.243 3.838 -15.867 1.00 90.62 98 VAL A C 1
ATOM 787 O O . VAL A 1 98 ? 24.961 3.999 -16.849 1.00 90.62 98 VAL A O 1
ATOM 790 N N . TRP A 1 99 ? 23.216 2.980 -15.859 1.00 90.25 99 TRP A N 1
ATOM 791 C CA . TRP A 1 99 ? 22.907 2.136 -17.014 1.00 90.25 99 TRP A CA 1
ATOM 792 C C . TRP A 1 99 ? 22.577 2.957 -18.270 1.00 90.25 99 TRP A C 1
ATOM 794 O O . TRP A 1 99 ? 23.132 2.688 -19.331 1.00 90.25 99 TRP A O 1
ATOM 804 N N . LEU A 1 100 ? 21.718 3.980 -18.162 1.00 89.50 100 LEU A N 1
ATOM 805 C CA . LEU A 1 100 ? 21.342 4.825 -19.302 1.00 89.50 100 LEU A CA 1
ATOM 806 C C . LEU A 1 100 ? 22.567 5.522 -19.910 1.00 89.50 100 LEU A C 1
ATOM 808 O O . LEU A 1 100 ? 22.683 5.593 -21.131 1.00 89.50 100 LEU A O 1
ATOM 812 N N . ALA A 1 101 ? 23.486 6.016 -19.075 1.00 90.38 101 ALA A N 1
ATOM 813 C CA . ALA A 1 101 ? 24.713 6.657 -19.537 1.00 90.38 101 ALA A CA 1
ATOM 814 C C . ALA A 1 101 ? 25.648 5.668 -20.255 1.00 90.38 101 ALA A C 1
ATOM 816 O O . ALA A 1 101 ? 26.140 5.970 -21.342 1.00 90.38 101 ALA A O 1
ATOM 817 N N . GLU A 1 102 ? 25.866 4.481 -19.683 1.00 91.75 102 GLU A N 1
ATOM 818 C CA . GLU A 1 102 ? 26.693 3.431 -20.291 1.00 91.75 102 GLU A CA 1
ATOM 819 C C . GLU A 1 102 ? 26.102 2.946 -21.622 1.00 91.75 102 GLU A C 1
ATOM 821 O O . GLU A 1 102 ? 26.808 2.884 -22.629 1.00 91.75 102 GLU A O 1
ATOM 826 N N . ALA A 1 103 ? 24.794 2.677 -21.658 1.00 89.88 103 ALA A N 1
ATOM 827 C CA . ALA A 1 103 ? 24.094 2.239 -22.861 1.00 89.88 103 ALA A CA 1
ATOM 828 C C . ALA A 1 103 ? 24.128 3.309 -23.966 1.00 89.88 103 ALA A C 1
ATOM 830 O O . ALA A 1 103 ? 24.348 2.984 -25.133 1.00 89.88 103 ALA A O 1
ATOM 831 N N . PHE A 1 104 ? 23.985 4.589 -23.610 1.00 90.50 104 PHE A N 1
ATOM 832 C CA . PHE A 1 104 ? 24.095 5.699 -24.557 1.00 90.50 104 PHE A CA 1
ATOM 833 C C . PHE A 1 104 ? 25.508 5.847 -25.135 1.00 90.50 104 PHE A C 1
ATOM 835 O O . PHE A 1 104 ? 25.664 6.162 -26.312 1.00 90.50 104 PHE A O 1
ATOM 842 N N . LEU A 1 105 ? 26.551 5.635 -24.325 1.00 91.75 105 LEU A N 1
ATOM 843 C CA . LEU A 1 105 ? 27.945 5.685 -24.779 1.00 91.75 105 LEU A CA 1
ATOM 844 C C . LEU A 1 105 ? 28.317 4.500 -25.678 1.00 91.75 105 LEU A C 1
ATOM 846 O O . LEU A 1 105 ? 29.119 4.677 -26.592 1.00 91.75 105 LEU A O 1
ATOM 850 N N . ALA A 1 106 ? 27.738 3.325 -25.428 1.00 91.12 106 ALA A N 1
ATOM 851 C CA . ALA A 1 106 ? 27.971 2.112 -26.210 1.00 91.12 106 ALA A CA 1
ATOM 852 C C . ALA A 1 106 ? 27.161 2.047 -27.519 1.00 91.12 106 ALA A C 1
ATOM 854 O O . ALA A 1 106 ? 27.460 1.221 -28.379 1.00 91.12 106 ALA A O 1
ATOM 855 N N . SER A 1 107 ? 26.129 2.882 -27.667 1.00 90.12 107 SER A N 1
ATOM 856 C CA . SER A 1 107 ? 25.251 2.876 -28.840 1.00 90.12 107 SER A CA 1
ATOM 857 C C . SER A 1 107 ? 25.858 3.618 -30.032 1.00 90.12 107 SER A C 1
ATOM 859 O O . SER A 1 107 ? 26.628 4.568 -29.880 1.00 90.12 107 SER A O 1
ATOM 861 N N . GLU A 1 108 ? 25.455 3.223 -31.241 1.00 91.31 108 GLU A N 1
ATOM 862 C CA . GLU A 1 108 ? 25.797 3.963 -32.454 1.00 91.31 108 GLU A CA 1
ATOM 863 C C . GLU A 1 108 ? 25.171 5.364 -32.426 1.00 91.31 108 GLU A C 1
ATOM 865 O O . GLU A 1 108 ? 23.991 5.545 -32.107 1.00 91.31 108 GLU A O 1
ATOM 870 N N . ARG A 1 109 ? 25.973 6.373 -32.778 1.00 90.31 109 ARG A N 1
ATOM 871 C CA . ARG A 1 109 ? 25.556 7.775 -32.780 1.00 90.31 109 ARG A CA 1
ATOM 872 C C . ARG A 1 109 ? 24.661 8.063 -33.974 1.00 90.31 109 ARG A C 1
ATOM 874 O O . ARG A 1 109 ? 25.131 8.375 -35.063 1.00 90.31 109 ARG A O 1
ATOM 881 N N . THR A 1 110 ? 23.357 7.987 -33.739 1.00 93.50 110 THR A N 1
ATOM 882 C CA . THR A 1 110 ? 22.328 8.381 -34.699 1.00 93.50 110 THR A CA 1
ATOM 883 C C . THR A 1 110 ? 21.314 9.298 -34.026 1.00 93.50 110 THR A C 1
ATOM 885 O O . THR A 1 110 ? 21.042 9.173 -32.832 1.00 93.50 110 THR A O 1
ATOM 888 N N . SER A 1 111 ? 20.691 10.183 -34.805 1.00 92.69 111 SER A N 1
ATOM 889 C CA . SER A 1 111 ? 19.633 11.076 -34.309 1.00 92.69 111 SER A CA 1
ATOM 890 C C . SER A 1 111 ? 18.453 10.316 -33.695 1.00 92.69 111 SER A C 1
ATOM 892 O O . SER A 1 111 ? 17.826 10.795 -32.753 1.00 92.69 111 SER A O 1
ATOM 894 N N . ARG A 1 112 ? 18.166 9.111 -34.205 1.00 93.06 112 ARG A N 1
ATOM 895 C CA . ARG A 1 112 ? 17.140 8.216 -33.665 1.00 93.06 112 ARG A CA 1
ATOM 896 C C . ARG A 1 112 ? 17.489 7.743 -32.254 1.00 93.06 112 ARG A C 1
ATOM 898 O O . ARG A 1 112 ? 16.656 7.859 -31.363 1.00 93.06 112 ARG A O 1
ATOM 905 N N . ILE A 1 113 ? 18.701 7.231 -32.054 1.00 90.88 113 ILE A N 1
ATOM 906 C CA . ILE A 1 113 ? 19.162 6.756 -30.744 1.00 90.88 113 ILE A CA 1
ATOM 907 C C . ILE A 1 113 ? 19.201 7.914 -29.740 1.00 90.88 113 ILE A C 1
ATOM 909 O O . ILE A 1 113 ? 18.695 7.776 -28.627 1.00 90.88 113 ILE A O 1
ATOM 913 N N . ASP A 1 114 ? 19.707 9.082 -30.147 1.00 91.38 114 ASP A N 1
ATOM 914 C CA . ASP A 1 114 ? 19.719 10.277 -29.297 1.00 91.38 114 ASP A CA 1
ATOM 915 C C . ASP A 1 114 ? 18.302 10.671 -28.848 1.00 91.38 114 ASP A C 1
ATOM 917 O O . ASP A 1 114 ? 18.077 10.979 -27.672 1.00 91.38 114 ASP A O 1
ATOM 921 N N . TYR A 1 115 ? 17.326 10.606 -29.759 1.00 93.69 115 TYR A N 1
ATOM 922 C CA . TYR A 1 115 ? 15.918 10.839 -29.445 1.00 93.69 115 TYR A CA 1
ATOM 923 C C . TYR A 1 115 ? 15.356 9.797 -28.464 1.00 93.69 115 TYR A C 1
ATOM 925 O O . TYR A 1 115 ? 14.745 10.177 -27.465 1.00 93.69 115 TYR A O 1
ATOM 933 N N . GLU A 1 116 ? 15.581 8.502 -28.706 1.00 92.69 116 GLU A N 1
ATOM 934 C CA . GLU A 1 116 ? 15.063 7.410 -27.867 1.00 92.69 116 GLU A CA 1
ATOM 935 C C . GLU A 1 116 ? 15.611 7.480 -26.426 1.00 92.69 116 GLU A C 1
ATOM 937 O O . GLU A 1 116 ? 14.846 7.359 -25.460 1.00 92.69 116 GLU A O 1
ATOM 942 N N . PHE A 1 117 ? 16.908 7.759 -26.251 1.00 91.75 117 PHE A N 1
ATOM 943 C CA . PHE A 1 117 ? 17.506 7.960 -24.926 1.00 91.75 117 PHE A CA 1
ATOM 944 C C . PHE A 1 117 ? 17.010 9.242 -24.252 1.00 91.75 117 PHE A C 1
ATOM 946 O O . PHE A 1 117 ? 16.703 9.221 -23.059 1.00 91.75 117 PHE A O 1
ATOM 953 N N . THR A 1 118 ? 16.874 10.345 -24.995 1.00 91.69 118 THR A N 1
ATOM 954 C CA . THR A 1 118 ? 16.340 11.606 -24.451 1.00 91.69 118 THR A CA 1
ATOM 955 C C . THR A 1 118 ? 14.900 11.431 -23.963 1.00 91.69 118 THR A C 1
ATOM 957 O O . THR A 1 118 ? 14.562 11.863 -22.857 1.00 91.69 118 THR A O 1
ATOM 960 N N . ALA A 1 119 ? 14.059 10.754 -24.750 1.00 92.12 119 ALA A N 1
ATOM 961 C CA . ALA A 1 119 ? 12.683 10.437 -24.382 1.00 92.12 119 ALA A CA 1
ATOM 962 C C . ALA A 1 119 ? 12.624 9.535 -23.139 1.00 92.12 119 ALA A C 1
ATOM 964 O O . ALA A 1 119 ? 11.874 9.821 -22.207 1.00 92.12 119 ALA A O 1
ATOM 965 N N . SER A 1 120 ? 13.473 8.506 -23.081 1.00 90.44 120 SER A N 1
ATOM 966 C CA . SER A 1 120 ? 13.591 7.604 -21.928 1.00 90.44 120 SER A CA 1
ATOM 967 C C . SER A 1 120 ? 14.005 8.337 -20.652 1.00 90.44 120 SER A C 1
ATOM 969 O O . SER A 1 120 ? 13.408 8.141 -19.594 1.00 90.44 120 SER A O 1
ATOM 971 N N . TRP A 1 121 ? 14.993 9.232 -20.752 1.00 91.88 121 TRP A N 1
ATOM 972 C CA . TRP A 1 121 ? 15.464 10.034 -19.623 1.00 91.88 121 TRP A CA 1
ATOM 973 C C . TRP A 1 121 ? 14.369 10.960 -19.096 1.00 91.88 121 TRP A C 1
ATOM 975 O O . TRP A 1 121 ? 14.209 11.121 -17.884 1.00 91.88 121 TRP A O 1
ATOM 985 N N . LYS A 1 122 ? 13.603 11.568 -20.007 1.00 92.75 122 LYS A N 1
ATOM 986 C CA . LYS A 1 122 ? 12.450 12.392 -19.652 1.00 92.75 122 LYS A CA 1
ATOM 987 C C . LYS A 1 122 ? 11.372 11.562 -18.950 1.00 92.75 122 LYS A C 1
ATOM 989 O O . LYS A 1 122 ? 10.957 11.946 -17.865 1.00 92.75 122 LYS A O 1
ATOM 994 N N . SER A 1 123 ? 11.001 10.408 -19.510 1.00 91.88 123 SER A N 1
ATOM 995 C CA . SER A 1 123 ? 9.997 9.506 -18.924 1.00 91.88 123 SER A CA 1
ATOM 996 C C . SER A 1 123 ? 10.382 9.069 -17.510 1.00 91.88 123 SER A C 1
ATOM 998 O O . SER A 1 123 ? 9.570 9.136 -16.589 1.00 91.88 123 SER A O 1
ATOM 1000 N N . LEU A 1 124 ? 11.654 8.704 -17.305 1.00 92.12 124 LEU A N 1
ATOM 1001 C CA . LEU A 1 124 ? 12.175 8.373 -15.981 1.00 92.12 124 LEU A CA 1
ATOM 1002 C C . LEU A 1 124 ? 12.067 9.563 -15.021 1.00 92.12 124 LEU A C 1
ATOM 1004 O O . LEU A 1 124 ? 11.598 9.392 -13.900 1.00 92.12 124 LEU A O 1
ATOM 1008 N N . LYS A 1 125 ? 12.471 10.769 -15.435 1.00 93.44 125 LYS A N 1
ATOM 1009 C CA . LYS A 1 125 ? 12.366 11.971 -14.590 1.00 93.44 125 LYS A CA 1
ATOM 1010 C C . LYS A 1 125 ? 10.924 12.292 -14.210 1.00 93.44 125 LYS A C 1
ATOM 1012 O O . LYS A 1 125 ? 10.665 12.568 -13.039 1.00 93.44 125 LYS A O 1
ATOM 1017 N N . ASP A 1 126 ? 10.009 12.230 -15.171 1.00 94.50 126 ASP A N 1
ATOM 1018 C CA . ASP A 1 126 ? 8.588 12.498 -14.953 1.00 94.50 126 ASP A CA 1
ATOM 1019 C C . ASP A 1 126 ? 7.993 11.459 -13.985 1.00 94.50 126 ASP A C 1
ATOM 1021 O O . ASP A 1 126 ? 7.332 11.822 -13.008 1.00 94.50 126 ASP A O 1
ATOM 1025 N N . TYR A 1 127 ? 8.328 10.176 -14.167 1.00 94.81 127 TYR A N 1
ATOM 1026 C CA . TYR A 1 127 ? 7.959 9.107 -13.238 1.00 94.81 127 TYR A CA 1
ATOM 1027 C C . TYR A 1 127 ? 8.513 9.338 -11.826 1.00 94.81 127 TYR A C 1
ATOM 1029 O O . TYR A 1 127 ? 7.762 9.252 -10.856 1.00 94.81 127 TYR A O 1
ATOM 1037 N N . LEU A 1 128 ? 9.804 9.655 -11.682 1.00 94.12 128 LEU A N 1
ATOM 1038 C CA . LEU A 1 128 ? 10.446 9.872 -10.380 1.00 94.12 128 LEU A CA 1
ATOM 1039 C C . LEU A 1 128 ? 9.861 11.081 -9.640 1.00 94.12 128 LEU A C 1
ATOM 1041 O O . LEU A 1 128 ? 9.688 11.029 -8.418 1.00 94.12 128 LEU A O 1
ATOM 1045 N N . LEU A 1 129 ? 9.530 12.148 -10.371 1.00 95.12 129 LEU A N 1
ATOM 1046 C CA . LEU A 1 129 ? 8.839 13.312 -9.825 1.00 95.12 129 LEU A CA 1
ATOM 1047 C C . LEU A 1 129 ? 7.436 12.936 -9.336 1.00 95.12 129 LEU A C 1
ATOM 1049 O O . LEU A 1 129 ? 7.086 13.256 -8.198 1.00 95.12 129 LEU A O 1
ATOM 1053 N N . GLY A 1 130 ? 6.666 12.212 -10.153 1.00 95.31 130 GLY A N 1
ATOM 1054 C CA . GLY A 1 130 ? 5.345 11.709 -9.772 1.00 95.31 130 GLY A CA 1
ATOM 1055 C C . GLY A 1 130 ? 5.407 10.782 -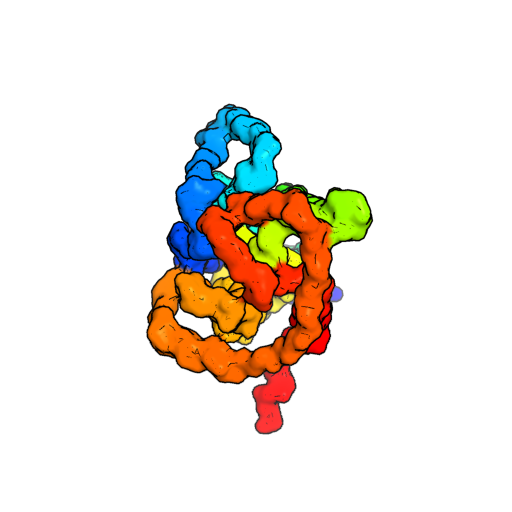8.556 1.00 95.31 130 GLY A C 1
ATOM 1056 O O . GLY A 1 130 ? 4.652 10.960 -7.604 1.00 95.31 130 GLY A O 1
ATOM 1057 N N . ARG A 1 131 ? 6.374 9.859 -8.518 1.00 95.06 131 ARG A N 1
ATOM 1058 C CA . ARG A 1 131 ? 6.615 8.954 -7.383 1.00 95.06 131 ARG A CA 1
ATOM 1059 C C . ARG A 1 131 ? 6.872 9.722 -6.092 1.00 95.06 131 ARG A C 1
ATOM 1061 O O . ARG A 1 131 ? 6.353 9.355 -5.042 1.00 95.06 131 ARG A O 1
ATOM 1068 N N . LYS A 1 132 ? 7.654 10.805 -6.152 1.00 94.81 132 LYS A N 1
ATOM 1069 C CA . LYS A 1 132 ? 7.896 11.667 -4.987 1.00 94.81 132 LYS A CA 1
ATOM 1070 C C . LYS A 1 132 ? 6.598 12.306 -4.486 1.00 94.81 132 LYS A C 1
ATOM 1072 O O . LYS A 1 132 ? 6.319 12.236 -3.296 1.00 94.81 132 LYS A O 1
ATOM 1077 N N . GLN A 1 133 ? 5.790 12.867 -5.384 1.00 95.19 133 GLN A N 1
ATOM 1078 C CA . GLN A 1 133 ? 4.506 13.484 -5.027 1.00 95.19 133 GLN A CA 1
ATOM 1079 C C . GLN A 1 133 ? 3.542 12.467 -4.403 1.00 95.19 133 GLN A C 1
ATOM 1081 O O . GLN A 1 133 ? 2.943 12.734 -3.363 1.00 95.19 133 GLN A O 1
ATOM 1086 N N . ARG A 1 134 ? 3.439 11.271 -4.993 1.00 94.06 134 ARG A N 1
ATOM 1087 C CA . ARG A 1 134 ? 2.644 10.166 -4.444 1.00 94.06 134 ARG A CA 1
ATOM 1088 C C . ARG A 1 134 ? 3.144 9.723 -3.067 1.00 94.06 134 ARG A C 1
ATOM 1090 O O . ARG A 1 134 ? 2.338 9.486 -2.170 1.00 94.06 134 ARG A O 1
ATOM 1097 N N . PHE A 1 135 ? 4.460 9.667 -2.860 1.00 92.00 135 PHE A N 1
ATOM 1098 C CA . PHE A 1 135 ? 5.042 9.369 -1.550 1.00 92.00 135 PHE A CA 1
ATOM 1099 C C . PHE A 1 135 ? 4.724 10.442 -0.495 1.00 92.00 135 PHE A C 1
ATOM 1101 O O . PHE A 1 135 ? 4.427 10.100 0.653 1.00 92.00 135 PHE A O 1
ATOM 1108 N N . ASP A 1 136 ? 4.743 11.722 -0.869 1.00 92.62 136 ASP A N 1
ATOM 1109 C CA . ASP A 1 136 ? 4.353 12.816 0.026 1.00 92.62 136 ASP A CA 1
ATOM 1110 C C . ASP A 1 136 ? 2.873 12.683 0.437 1.00 92.62 136 ASP A C 1
ATOM 1112 O O . ASP A 1 136 ? 2.538 12.812 1.619 1.00 92.62 136 ASP A O 1
ATOM 1116 N N . LEU A 1 137 ? 1.993 12.330 -0.511 1.00 90.00 137 LEU A N 1
ATOM 1117 C CA . LEU A 1 137 ? 0.580 12.033 -0.240 1.00 90.00 137 LEU A CA 1
ATOM 1118 C C . LEU A 1 137 ? 0.415 10.830 0.696 1.00 90.00 137 LEU A C 1
ATOM 1120 O O . LEU A 1 137 ? -0.332 10.909 1.672 1.00 90.00 137 LEU A O 1
ATOM 1124 N N . LEU A 1 138 ? 1.139 9.736 0.445 1.00 88.81 138 LEU A N 1
ATOM 1125 C CA . LEU A 1 138 ? 1.126 8.557 1.310 1.00 88.81 138 LEU A CA 1
ATOM 1126 C C . LEU A 1 138 ? 1.582 8.892 2.733 1.00 88.81 138 LEU A C 1
ATOM 1128 O O . LEU A 1 138 ? 0.955 8.464 3.699 1.00 88.81 138 LEU A O 1
ATOM 1132 N N . SER A 1 139 ? 2.650 9.675 2.870 1.00 88.31 139 SER A N 1
ATOM 1133 C CA . SER A 1 139 ? 3.177 10.088 4.172 1.00 88.31 139 SER A CA 1
ATOM 1134 C C . SER A 1 139 ? 2.147 10.890 4.966 1.00 88.31 139 SER A C 1
ATOM 1136 O O . SER A 1 139 ? 2.008 10.695 6.175 1.00 88.31 139 SER A O 1
ATOM 1138 N N . LEU A 1 140 ? 1.384 11.755 4.290 1.00 88.88 140 LEU A N 1
ATOM 1139 C CA . LEU A 1 140 ? 0.285 12.488 4.908 1.00 88.88 140 LEU A CA 1
ATOM 1140 C C . LEU A 1 140 ? -0.839 11.545 5.358 1.00 88.88 140 LEU A C 1
ATOM 1142 O O . LEU A 1 140 ? -1.265 11.633 6.507 1.00 88.88 140 LEU A O 1
ATOM 1146 N N . THR A 1 141 ? -1.278 10.624 4.497 1.00 86.00 141 THR A N 1
ATOM 1147 C CA . THR A 1 141 ? -2.333 9.649 4.821 1.00 86.00 141 THR A CA 1
ATOM 1148 C C . THR A 1 141 ? -1.947 8.752 5.997 1.00 86.00 141 THR A C 1
ATOM 1150 O O . THR A 1 141 ? -2.710 8.637 6.956 1.00 86.00 141 THR A O 1
ATOM 1153 N N . VAL A 1 142 ? -0.737 8.183 5.988 1.00 84.81 142 VAL A N 1
ATOM 1154 C CA . VAL A 1 142 ? -0.231 7.344 7.089 1.00 84.81 142 VAL A CA 1
ATOM 1155 C C . VAL A 1 142 ? -0.166 8.136 8.391 1.00 84.81 142 VAL A C 1
ATOM 1157 O O . VAL A 1 142 ? -0.556 7.623 9.437 1.00 84.81 142 VAL A O 1
ATOM 1160 N N . LYS A 1 143 ? 0.283 9.395 8.341 1.00 86.94 143 LYS A N 1
ATOM 1161 C CA . LYS A 1 143 ? 0.333 10.255 9.524 1.00 86.94 143 LYS A CA 1
ATOM 1162 C C . LYS A 1 143 ? -1.060 10.541 10.081 1.00 86.94 143 LYS A C 1
ATOM 1164 O O . LYS A 1 143 ? -1.260 10.388 11.279 1.00 86.94 143 LYS A O 1
ATOM 1169 N N . VAL A 1 144 ? -2.017 10.926 9.234 1.00 86.94 144 VAL A N 1
ATOM 1170 C CA . VAL A 1 144 ? -3.397 11.210 9.662 1.00 86.94 144 VAL A CA 1
ATOM 1171 C C . VAL A 1 144 ? -4.036 9.968 10.283 1.00 86.94 144 VAL A C 1
ATOM 1173 O O . VAL A 1 144 ? -4.614 10.071 11.363 1.00 86.94 144 VAL A O 1
ATOM 1176 N N . LEU A 1 145 ? -3.883 8.797 9.654 1.00 83.06 145 LEU A N 1
ATOM 1177 C CA . LEU A 1 145 ? -4.357 7.522 10.200 1.00 83.06 145 LEU A CA 1
ATOM 1178 C C . LEU A 1 145 ? -3.716 7.215 11.555 1.00 83.06 145 LEU A C 1
ATOM 1180 O O . LEU A 1 145 ? -4.423 6.926 12.520 1.00 83.06 145 LEU A O 1
ATOM 1184 N N . ALA A 1 146 ? -2.388 7.310 11.646 1.00 82.62 146 ALA A N 1
ATOM 1185 C CA . ALA A 1 146 ? -1.660 7.036 12.878 1.00 82.62 146 ALA A CA 1
ATOM 1186 C C . ALA A 1 146 ? -2.083 7.987 14.006 1.00 82.62 146 ALA A C 1
ATOM 1188 O O . ALA A 1 146 ? -2.407 7.524 15.098 1.00 82.62 146 ALA A O 1
ATOM 1189 N N . ASP A 1 147 ? -2.138 9.294 13.748 1.00 86.62 147 ASP A N 1
ATOM 1190 C CA . ASP A 1 147 ? -2.522 10.300 14.739 1.00 86.62 147 ASP A CA 1
ATOM 1191 C C . ASP A 1 147 ? -3.978 10.103 15.200 1.00 86.62 147 ASP A C 1
ATOM 1193 O O . ASP A 1 147 ? -4.252 10.145 16.404 1.00 86.62 147 ASP A O 1
ATOM 1197 N N . ALA A 1 148 ? -4.902 9.827 14.272 1.00 86.00 148 ALA A N 1
ATOM 1198 C CA . ALA A 1 148 ? -6.312 9.590 14.578 1.00 86.00 148 ALA A CA 1
ATOM 1199 C C . ALA A 1 148 ? -6.508 8.340 15.450 1.00 86.00 148 ALA A C 1
ATOM 1201 O O . ALA A 1 148 ? -7.129 8.421 16.514 1.00 86.00 148 ALA A O 1
ATOM 1202 N N . VAL A 1 149 ? -5.937 7.201 15.043 1.00 83.50 149 VAL A N 1
ATOM 1203 C CA . VAL A 1 149 ? -6.068 5.934 15.775 1.00 83.50 149 VAL A CA 1
ATOM 1204 C C . VAL A 1 149 ? -5.367 6.009 17.130 1.00 83.50 149 VAL A C 1
ATOM 1206 O O . VAL A 1 149 ? -5.963 5.679 18.154 1.00 83.50 149 VAL A O 1
ATOM 1209 N N . VAL A 1 150 ? -4.120 6.488 17.176 1.00 83.62 150 VAL A N 1
ATOM 1210 C CA . VAL A 1 150 ? -3.347 6.575 18.424 1.00 83.62 150 VAL A CA 1
ATOM 1211 C C . VAL A 1 150 ? -3.984 7.562 19.397 1.00 83.62 150 VAL A C 1
ATOM 1213 O O . VAL A 1 150 ? -4.062 7.266 20.591 1.00 83.62 150 VAL A O 1
ATOM 1216 N N . GLY A 1 151 ? -4.439 8.722 18.916 1.00 87.06 151 GLY A N 1
ATOM 1217 C CA . GLY A 1 151 ? -5.102 9.725 19.747 1.00 87.06 151 GLY A CA 1
ATOM 1218 C C . GLY A 1 151 ? -6.392 9.193 20.368 1.00 87.06 151 GLY A C 1
ATOM 1219 O O . GLY A 1 151 ? -6.608 9.341 21.572 1.00 87.06 151 GLY A O 1
ATOM 1220 N N . ALA A 1 152 ? -7.216 8.514 19.572 1.00 87.38 152 ALA A N 1
ATOM 1221 C CA . ALA A 1 152 ? -8.480 7.953 20.027 1.00 87.38 152 ALA A CA 1
ATOM 1222 C C . ALA A 1 152 ? -8.300 6.731 20.950 1.00 87.38 152 ALA A C 1
ATOM 1224 O O . ALA A 1 152 ? -8.998 6.625 21.960 1.00 87.38 152 ALA A O 1
ATOM 1225 N N . ALA A 1 153 ? -7.325 5.860 20.673 1.00 83.12 153 ALA A N 1
ATOM 1226 C CA . ALA A 1 153 ? -7.003 4.699 21.507 1.00 83.12 153 ALA A CA 1
ATOM 1227 C C . ALA A 1 153 ? -6.352 5.078 22.852 1.00 83.12 153 ALA A C 1
ATOM 1229 O O . ALA A 1 153 ? -6.471 4.348 23.832 1.00 83.12 153 ALA A O 1
ATOM 1230 N N . LYS A 1 154 ? -5.654 6.219 22.929 1.00 85.12 154 LYS A N 1
ATOM 1231 C CA . LYS A 1 154 ? -5.000 6.697 24.163 1.00 85.12 154 LYS A CA 1
ATOM 1232 C C . LYS A 1 154 ? -5.865 7.625 25.011 1.00 85.12 154 LYS A C 1
ATOM 1234 O O . LYS A 1 154 ? -5.367 8.154 26.009 1.00 85.12 154 LYS A O 1
ATOM 1239 N N . LYS A 1 155 ? -7.122 7.862 24.632 1.00 87.38 155 LYS A N 1
ATOM 1240 C CA . LYS A 1 155 ? -8.019 8.744 25.380 1.00 87.38 155 LYS A CA 1
ATOM 1241 C C . LYS A 1 155 ? -8.154 8.264 26.833 1.00 87.38 155 LYS A C 1
ATOM 1243 O O . LYS A 1 155 ? -8.209 7.067 27.113 1.00 87.38 155 LYS A O 1
ATOM 1248 N N . ARG A 1 156 ? -8.164 9.224 27.761 1.00 88.44 156 ARG A N 1
ATOM 1249 C CA . ARG A 1 156 ? -8.319 9.005 29.203 1.00 88.44 156 ARG A CA 1
ATOM 1250 C C . ARG A 1 156 ? -9.395 9.917 29.778 1.00 88.44 156 ARG A C 1
ATOM 1252 O O . ARG A 1 156 ? -9.576 11.032 29.281 1.00 88.44 156 ARG A O 1
ATOM 1259 N N . ILE A 1 157 ? -10.055 9.437 30.826 1.00 89.31 157 ILE A N 1
ATOM 1260 C CA . ILE A 1 157 ? -10.959 10.187 31.707 1.00 89.31 157 ILE A CA 1
ATOM 1261 C C . ILE A 1 157 ? -10.448 9.948 33.128 1.00 89.31 157 ILE A C 1
ATOM 1263 O O . ILE A 1 157 ? -10.178 8.804 33.487 1.00 89.31 157 ILE A O 1
ATOM 1267 N N . ASP A 1 158 ? -10.210 11.021 33.882 1.00 89.75 158 ASP A N 1
ATOM 1268 C CA . ASP A 1 158 ? -9.719 10.972 35.270 1.00 89.75 158 ASP A CA 1
ATOM 1269 C C . ASP A 1 158 ? -8.487 10.068 35.471 1.00 89.75 158 ASP A C 1
ATOM 1271 O O . ASP A 1 158 ? -8.338 9.350 36.454 1.00 89.75 158 ASP A O 1
ATOM 1275 N N . GLY A 1 159 ? -7.581 10.075 34.487 1.00 84.88 159 GLY A N 1
ATOM 1276 C CA . GLY A 1 159 ? -6.355 9.273 34.501 1.00 84.88 159 GLY A CA 1
ATOM 1277 C C . GLY A 1 159 ? -6.539 7.802 34.114 1.00 84.88 159 GLY A C 1
ATOM 1278 O O . GLY A 1 159 ? -5.545 7.149 33.789 1.00 84.88 159 GLY A O 1
ATOM 1279 N N . LEU A 1 160 ? -7.766 7.288 34.033 1.00 84.12 160 LEU A N 1
ATOM 1280 C CA . LEU A 1 160 ? -8.054 5.923 33.588 1.00 84.12 160 LEU A CA 1
ATOM 1281 C C . LEU A 1 160 ? -8.236 5.844 32.061 1.00 84.12 160 LEU A C 1
ATOM 1283 O O . LEU A 1 160 ? -8.659 6.823 31.438 1.00 84.12 160 LEU A O 1
ATOM 1287 N N . PRO A 1 161 ? -7.902 4.704 31.423 1.00 83.56 161 PRO A N 1
ATOM 1288 C CA . PRO A 1 161 ? -8.158 4.491 29.999 1.00 83.56 161 PRO A CA 1
ATOM 1289 C C . PRO A 1 161 ? -9.651 4.612 29.661 1.00 83.56 161 PRO A C 1
ATOM 1291 O O . PRO A 1 161 ? -10.484 3.970 30.293 1.00 83.56 161 PRO A O 1
ATOM 1294 N N . ALA A 1 162 ? -9.970 5.420 28.649 1.00 86.25 162 ALA A N 1
ATOM 1295 C CA . ALA A 1 162 ? -11.319 5.620 28.114 1.00 86.25 162 ALA A CA 1
ATOM 1296 C C . ALA A 1 162 ? -11.262 5.775 26.577 1.00 86.25 162 ALA A C 1
ATOM 1298 O O . ALA A 1 162 ? -11.555 6.852 26.046 1.00 86.25 162 ALA A O 1
ATOM 1299 N N . PRO A 1 163 ? -10.776 4.747 25.860 1.00 85.69 163 PRO A N 1
ATOM 1300 C CA . PRO A 1 163 ? -10.552 4.799 24.416 1.00 85.69 163 PRO A CA 1
ATOM 1301 C C . PRO A 1 163 ? -11.860 4.999 23.638 1.00 85.69 163 PRO A C 1
ATOM 1303 O O . PRO A 1 163 ? -12.877 4.397 23.965 1.00 85.69 163 PRO A O 1
ATOM 1306 N N . LEU A 1 164 ? -11.812 5.807 22.574 1.00 85.00 164 LEU A N 1
ATOM 1307 C CA . LEU A 1 164 ? -12.977 6.089 21.715 1.00 85.00 164 LEU A CA 1
ATOM 1308 C C . LEU A 1 164 ? -13.170 5.061 20.590 1.00 85.00 164 LEU A C 1
ATOM 1310 O O . LEU A 1 164 ? -14.224 5.016 19.966 1.00 85.00 164 LEU A O 1
ATOM 1314 N N . VAL A 1 165 ? -12.130 4.283 20.303 1.00 81.75 165 VAL A N 1
ATOM 1315 C CA . VAL A 1 165 ? -12.046 3.329 19.193 1.00 81.75 165 VAL A CA 1
ATOM 1316 C C . VAL A 1 165 ? -11.378 2.059 19.690 1.00 81.75 165 VAL A C 1
ATOM 1318 O O . VAL A 1 165 ? -10.439 2.108 20.495 1.00 81.75 165 VAL A O 1
ATOM 1321 N N . ASP A 1 166 ? -11.865 0.926 19.219 1.00 78.19 166 ASP A N 1
ATOM 1322 C CA . ASP A 1 166 ? -11.252 -0.375 19.431 1.00 78.19 166 ASP A CA 1
ATOM 1323 C C . ASP A 1 166 ? -9.914 -0.451 18.701 1.00 78.19 166 ASP A C 1
ATOM 1325 O O . ASP A 1 166 ? -9.769 -0.087 17.538 1.00 78.19 166 ASP A O 1
ATOM 1329 N N . THR A 1 167 ? -8.888 -0.871 19.426 1.00 73.75 167 THR A N 1
ATOM 1330 C CA . THR A 1 167 ? -7.504 -0.938 18.952 1.00 73.75 167 THR A CA 1
ATOM 1331 C C . THR A 1 167 ? -7.342 -1.930 17.810 1.00 73.75 167 THR A C 1
ATOM 1333 O O . THR A 1 167 ? -6.449 -1.786 16.981 1.00 73.75 167 THR A O 1
ATOM 1336 N N . GLU A 1 168 ? -8.261 -2.878 17.708 1.00 77.06 168 GLU A N 1
ATOM 1337 C CA . GLU A 1 168 ? -8.417 -3.817 16.613 1.00 77.06 168 GLU A CA 1
ATOM 1338 C C . GLU A 1 168 ? -8.563 -3.134 15.255 1.00 77.06 168 GLU A C 1
ATOM 1340 O O . GLU A 1 168 ? -8.225 -3.736 14.240 1.00 77.06 168 GLU A O 1
ATOM 1345 N N . VAL A 1 169 ? -8.943 -1.850 15.239 1.00 76.31 169 VAL A N 1
ATOM 1346 C CA . VAL A 1 169 ? -8.910 -1.024 14.034 1.00 76.31 169 VAL A CA 1
ATOM 1347 C C . VAL A 1 169 ? -7.547 -1.032 13.370 1.00 76.31 169 VAL A C 1
ATOM 1349 O O . VAL A 1 169 ? -7.496 -0.992 12.154 1.00 76.31 169 VAL A O 1
ATOM 1352 N N . CYS A 1 170 ? -6.455 -1.181 14.130 1.00 74.19 170 CYS A N 1
ATOM 1353 C CA . CYS A 1 170 ? -5.095 -1.321 13.609 1.00 74.19 170 CYS A CA 1
ATOM 1354 C C . CYS A 1 170 ? -4.857 -2.585 12.768 1.00 74.19 170 CYS A C 1
ATOM 1356 O O . CYS A 1 170 ? -3.845 -2.646 12.072 1.00 74.19 170 CYS A O 1
ATOM 1358 N N . PHE A 1 171 ? -5.731 -3.586 12.860 1.00 75.38 171 PHE A N 1
ATOM 1359 C CA . PHE A 1 171 ? -5.655 -4.802 12.056 1.00 75.38 171 PHE A CA 1
ATOM 1360 C C . PHE A 1 171 ? -6.492 -4.725 10.786 1.00 75.38 171 PHE A C 1
ATOM 1362 O O . PHE A 1 171 ? -6.452 -5.673 10.005 1.00 75.38 171 PHE A O 1
ATOM 1369 N N . ASP A 1 172 ? -7.237 -3.636 10.572 1.00 75.12 172 ASP A N 1
ATOM 1370 C CA . ASP A 1 172 ? -8.041 -3.481 9.369 1.00 75.12 172 ASP A CA 1
ATOM 1371 C C . ASP A 1 172 ? -7.154 -3.699 8.125 1.00 75.12 172 ASP A C 1
ATOM 1373 O O . ASP A 1 172 ? -6.113 -3.046 7.995 1.00 75.12 172 ASP A O 1
ATOM 1377 N N . PRO A 1 173 ? -7.505 -4.630 7.221 1.00 67.88 173 PRO A N 1
ATOM 1378 C CA . PRO A 1 173 ? -6.689 -4.920 6.047 1.00 67.88 173 PRO A CA 1
ATOM 1379 C C . PRO A 1 173 ? -6.529 -3.742 5.073 1.00 67.88 173 PRO A C 1
ATOM 1381 O O . PRO A 1 173 ? -5.614 -3.768 4.252 1.00 67.88 173 PRO A O 1
ATOM 1384 N N . ALA A 1 174 ? -7.370 -2.701 5.157 1.00 65.81 174 ALA A N 1
ATOM 1385 C CA . ALA A 1 174 ? -7.158 -1.436 4.449 1.00 65.81 174 ALA A CA 1
ATOM 1386 C C . ALA A 1 174 ? -6.110 -0.537 5.099 1.00 65.81 174 ALA A C 1
ATOM 1388 O O . ALA A 1 174 ? -5.719 0.457 4.477 1.00 65.81 174 ALA A O 1
ATOM 1389 N N . ILE A 1 175 ? -5.660 -0.821 6.326 1.00 65.38 175 ILE A N 1
ATOM 1390 C CA . ILE A 1 175 ? -4.557 -0.065 6.903 1.00 65.38 175 ILE A CA 1
ATOM 1391 C C . ILE A 1 175 ? -3.313 -0.366 6.087 1.00 65.38 175 ILE A C 1
ATOM 1393 O O . ILE A 1 175 ? -2.847 -1.508 6.051 1.00 65.38 175 ILE A O 1
ATOM 1397 N N . PRO A 1 176 ? -2.738 0.660 5.446 1.00 61.59 176 PRO A N 1
ATOM 1398 C CA . PRO A 1 176 ? -1.550 0.459 4.660 1.00 61.59 176 PRO A CA 1
ATOM 1399 C C . PRO A 1 176 ? -0.426 0.001 5.585 1.00 61.59 176 PRO A C 1
ATOM 1401 O O . PRO A 1 176 ? 0.029 0.760 6.447 1.00 61.59 176 PRO A O 1
ATOM 1404 N N . PHE A 1 177 ? 0.066 -1.223 5.384 1.00 67.44 177 PHE A N 1
ATOM 1405 C CA . PHE A 1 177 ? 1.366 -1.607 5.914 1.00 67.44 177 PHE A CA 1
ATOM 1406 C C . PHE A 1 177 ? 2.424 -0.839 5.123 1.00 67.44 177 PHE A C 1
ATOM 1408 O O . PHE A 1 177 ? 2.985 -1.314 4.140 1.00 67.44 177 PHE A O 1
ATOM 1415 N N . CYS A 1 178 ? 2.649 0.410 5.519 1.00 74.44 178 CYS A N 1
ATOM 1416 C CA . CYS A 1 178 ? 3.716 1.223 4.975 1.00 74.44 178 CYS A CA 1
ATOM 1417 C C . CYS A 1 178 ? 5.009 0.792 5.677 1.00 74.44 178 CYS A C 1
ATOM 1419 O O . CYS A 1 178 ? 5.183 1.110 6.859 1.00 74.44 178 CYS A O 1
ATOM 1421 N N . PRO A 1 179 ? 5.915 0.051 5.009 1.00 73.94 179 PRO A N 1
ATOM 1422 C CA . PRO A 1 179 ? 7.158 -0.350 5.651 1.00 73.94 179 PRO A CA 1
ATOM 1423 C C . PRO A 1 179 ? 7.948 0.899 6.058 1.00 73.94 179 PRO A C 1
ATOM 1425 O O . PRO A 1 179 ? 7.896 1.905 5.348 1.00 73.94 179 PRO A O 1
ATOM 1428 N N . PRO A 1 180 ? 8.725 0.867 7.152 1.00 75.12 180 PRO A N 1
ATOM 1429 C CA . PRO A 1 180 ? 9.508 2.027 7.587 1.00 75.12 180 PRO A CA 1
ATOM 1430 C C . PRO A 1 180 ? 10.611 2.402 6.585 1.00 75.12 180 PRO A C 1
ATOM 1432 O O . PRO A 1 180 ? 11.069 3.542 6.556 1.00 75.12 180 PRO A O 1
ATOM 1435 N N . VAL A 1 181 ? 11.014 1.459 5.731 1.00 84.38 181 VAL A N 1
ATOM 1436 C CA . VAL A 1 181 ? 12.036 1.635 4.697 1.00 84.38 181 VAL A CA 1
ATOM 1437 C C . VAL A 1 181 ? 11.490 1.245 3.328 1.00 84.38 181 VAL A C 1
ATOM 1439 O O . VAL A 1 181 ? 10.590 0.417 3.222 1.00 84.38 181 VAL A O 1
ATOM 1442 N N . ASN A 1 182 ? 12.051 1.842 2.279 1.00 88.44 182 ASN A N 1
ATOM 1443 C CA . ASN A 1 182 ? 11.816 1.393 0.911 1.00 88.44 182 ASN A CA 1
ATOM 1444 C C . ASN A 1 182 ? 12.496 0.039 0.700 1.00 88.44 182 ASN A C 1
ATOM 1446 O O . ASN A 1 182 ? 13.652 -0.124 1.098 1.00 88.44 182 ASN A O 1
ATOM 1450 N N . PHE A 1 183 ? 11.830 -0.896 0.028 1.00 88.19 183 PHE A N 1
ATOM 1451 C CA . PHE A 1 183 ? 12.453 -2.147 -0.384 1.00 88.19 183 PHE A CA 1
ATOM 1452 C C . PHE A 1 183 ? 13.085 -1.971 -1.754 1.00 88.19 183 PHE A C 1
ATOM 1454 O O . PHE A 1 183 ? 12.365 -1.934 -2.757 1.00 88.19 183 PHE A O 1
ATOM 1461 N N . PRO A 1 184 ? 14.423 -1.856 -1.826 1.00 88.19 184 PRO A N 1
ATOM 1462 C CA . PRO A 1 184 ? 15.078 -1.684 -3.101 1.00 88.19 184 PRO A CA 1
ATOM 1463 C C . PRO A 1 184 ? 14.783 -2.889 -3.992 1.00 88.19 184 PRO A C 1
ATOM 1465 O O . PRO A 1 184 ? 14.757 -4.044 -3.546 1.00 88.19 184 PRO A O 1
ATOM 1468 N N . TRP A 1 185 ? 14.552 -2.597 -5.260 1.00 87.25 185 TRP A N 1
ATOM 1469 C CA . TRP A 1 185 ? 14.444 -3.591 -6.306 1.00 87.25 185 TRP A CA 1
ATOM 1470 C C . TRP A 1 185 ? 15.553 -3.343 -7.324 1.00 87.25 185 TRP A C 1
ATOM 1472 O O . TRP A 1 185 ? 15.737 -2.226 -7.813 1.00 87.25 185 TRP A O 1
ATOM 1482 N N . PHE A 1 186 ? 16.317 -4.397 -7.600 1.00 82.56 186 PHE A N 1
ATOM 1483 C CA . PHE A 1 186 ? 17.377 -4.407 -8.596 1.00 82.56 186 PHE A CA 1
ATOM 1484 C C . PHE A 1 186 ? 16.983 -5.416 -9.679 1.00 82.56 186 PHE A C 1
ATOM 1486 O O . PHE A 1 186 ? 17.221 -6.610 -9.487 1.00 82.56 186 PHE A O 1
ATOM 1493 N N . PRO A 1 187 ? 16.348 -4.952 -10.770 1.00 80.75 187 PRO A N 1
ATOM 1494 C CA . PRO A 1 187 ? 16.059 -5.771 -11.943 1.00 80.75 187 PRO A CA 1
ATOM 1495 C C . PRO A 1 187 ? 17.290 -6.587 -12.370 1.00 80.75 187 PRO A C 1
ATOM 1497 O O . PRO A 1 187 ? 18.406 -6.067 -12.363 1.00 80.75 187 PRO A O 1
ATOM 1500 N N . TRP A 1 188 ? 17.115 -7.863 -12.708 1.00 82.50 188 TRP A N 1
ATOM 1501 C CA . TRP A 1 188 ? 18.146 -8.724 -13.295 1.00 82.50 188 TRP A CA 1
ATOM 1502 C C . TRP A 1 188 ? 18.116 -8.690 -14.832 1.00 82.50 188 TRP A C 1
ATOM 1504 O O . TRP A 1 188 ? 19.111 -9.001 -15.486 1.00 82.50 188 TRP A O 1
ATOM 1514 N N . ALA A 1 189 ? 16.990 -8.305 -15.423 1.00 86.81 189 ALA A N 1
ATOM 1515 C CA . ALA A 1 189 ? 16.723 -8.328 -16.849 1.00 86.81 189 ALA A CA 1
ATOM 1516 C C . ALA A 1 189 ? 16.129 -7.000 -17.335 1.00 86.81 189 ALA A C 1
ATOM 1518 O O . ALA A 1 189 ? 15.651 -6.162 -16.579 1.00 86.81 189 ALA A O 1
ATOM 1519 N N . ALA A 1 190 ? 16.173 -6.808 -18.651 1.00 86.88 190 ALA A N 1
ATOM 1520 C CA . ALA A 1 190 ? 15.732 -5.572 -19.282 1.00 86.88 190 ALA A CA 1
ATOM 1521 C C . ALA A 1 190 ? 14.201 -5.422 -19.377 1.00 86.88 190 ALA A C 1
ATOM 1523 O O . ALA A 1 190 ? 13.726 -4.312 -19.615 1.00 86.88 190 ALA A O 1
ATOM 1524 N N . ASP A 1 191 ? 13.450 -6.517 -19.212 1.00 89.88 191 ASP A N 1
ATOM 1525 C CA . ASP A 1 191 ? 11.985 -6.526 -19.167 1.00 89.88 191 ASP A CA 1
ATOM 1526 C C . ASP A 1 191 ? 11.503 -6.344 -17.724 1.00 89.88 191 ASP A C 1
ATOM 1528 O O . ASP A 1 191 ? 11.260 -7.294 -16.977 1.00 89.88 191 ASP A O 1
ATOM 1532 N N . TRP A 1 192 ? 11.389 -5.081 -17.332 1.00 90.38 192 TRP A N 1
ATOM 1533 C CA . TRP A 1 192 ? 11.015 -4.694 -15.978 1.00 90.38 192 TRP A CA 1
ATOM 1534 C C . TRP A 1 192 ? 9.590 -5.107 -15.604 1.00 90.38 192 TRP A C 1
ATOM 1536 O O . TRP A 1 192 ? 9.336 -5.385 -14.434 1.00 90.38 192 TRP A O 1
ATOM 1546 N N . ILE A 1 193 ? 8.669 -5.200 -16.566 1.00 90.94 193 ILE A N 1
ATOM 1547 C CA . ILE A 1 193 ? 7.292 -5.631 -16.302 1.00 90.94 193 ILE A CA 1
ATOM 1548 C C . ILE A 1 193 ? 7.285 -7.104 -15.894 1.00 90.94 193 ILE A C 1
ATOM 1550 O O . ILE A 1 193 ? 6.792 -7.438 -14.814 1.00 90.94 193 ILE A O 1
ATOM 1554 N N . ALA A 1 194 ? 7.902 -7.969 -16.705 1.00 89.56 194 ALA A N 1
ATOM 1555 C CA . ALA A 1 194 ? 8.001 -9.394 -16.401 1.00 89.56 194 ALA A CA 1
ATOM 1556 C C . ALA A 1 194 ? 8.778 -9.651 -15.102 1.00 89.56 194 ALA A C 1
ATOM 1558 O O . ALA A 1 194 ? 8.402 -10.506 -14.297 1.00 89.56 194 ALA A O 1
ATOM 1559 N N . GLU A 1 195 ? 9.847 -8.893 -14.858 1.00 90.44 195 GLU A N 1
ATOM 1560 C CA . GLU A 1 195 ? 10.624 -9.025 -13.631 1.00 90.44 195 GLU A CA 1
ATOM 1561 C C . GLU A 1 195 ? 9.887 -8.596 -12.373 1.00 90.44 195 GLU A C 1
ATOM 1563 O O . GLU A 1 195 ? 10.100 -9.197 -11.320 1.00 90.44 195 GLU A O 1
ATOM 1568 N N . THR A 1 196 ? 9.017 -7.595 -12.475 1.00 89.31 196 THR A N 1
ATOM 1569 C CA . THR A 1 196 ? 8.200 -7.176 -11.340 1.00 89.31 196 THR A CA 1
ATOM 1570 C C . THR A 1 196 ? 7.203 -8.275 -10.963 1.00 89.31 196 THR A C 1
ATOM 1572 O O . THR A 1 196 ? 7.110 -8.674 -9.808 1.00 89.31 196 THR A O 1
ATOM 1575 N N . THR A 1 197 ? 6.539 -8.881 -11.951 1.00 87.44 197 THR A N 1
ATOM 1576 C CA . THR A 1 197 ? 5.686 -10.055 -11.705 1.00 87.44 197 THR A CA 1
ATOM 1577 C C . THR A 1 197 ? 6.482 -11.229 -11.127 1.00 87.44 197 THR A C 1
ATOM 1579 O O . THR A 1 197 ? 6.020 -11.927 -10.226 1.00 87.44 197 THR A O 1
ATOM 1582 N N . ARG A 1 198 ? 7.706 -11.450 -11.617 1.00 87.81 198 ARG A N 1
ATOM 1583 C CA . ARG A 1 198 ? 8.593 -12.503 -11.115 1.00 87.81 198 ARG A CA 1
ATOM 1584 C C . ARG A 1 198 ? 8.972 -12.271 -9.650 1.00 87.81 198 ARG A C 1
ATOM 1586 O O . ARG A 1 198 ? 8.913 -13.216 -8.865 1.00 87.81 198 ARG A O 1
ATOM 1593 N N . ILE A 1 199 ? 9.362 -11.052 -9.272 1.00 86.75 199 ILE A N 1
ATOM 1594 C CA . ILE A 1 199 ? 9.753 -10.763 -7.888 1.00 86.75 199 ILE A CA 1
ATOM 1595 C C . ILE A 1 199 ? 8.559 -10.833 -6.938 1.00 86.75 199 ILE A C 1
ATOM 1597 O O . ILE A 1 199 ? 8.721 -11.379 -5.855 1.00 86.75 199 ILE A O 1
ATOM 1601 N N . ASP A 1 200 ? 7.363 -10.417 -7.357 1.00 84.75 200 ASP A N 1
ATOM 1602 C CA . ASP A 1 200 ? 6.143 -10.580 -6.554 1.00 84.75 200 ASP A CA 1
ATOM 1603 C C . ASP A 1 200 ? 5.849 -12.056 -6.228 1.00 84.75 200 ASP A C 1
ATOM 1605 O O . ASP A 1 200 ? 5.438 -12.381 -5.111 1.00 84.75 200 ASP A O 1
ATOM 1609 N N . ASN A 1 201 ? 6.120 -12.962 -7.174 1.00 81.62 201 ASN A N 1
ATOM 1610 C CA . ASN A 1 201 ? 5.938 -14.403 -6.984 1.00 81.62 201 ASN A CA 1
ATOM 1611 C C . ASN A 1 201 ? 7.010 -15.032 -6.074 1.00 81.62 201 ASN A C 1
ATOM 1613 O O . ASN A 1 201 ? 6.692 -15.875 -5.237 1.00 81.62 201 ASN A O 1
ATOM 1617 N N . HIS A 1 202 ? 8.286 -14.661 -6.235 1.00 81.81 202 HIS A N 1
ATOM 1618 C CA . HIS A 1 202 ? 9.390 -15.263 -5.465 1.00 81.81 202 HIS A CA 1
ATOM 1619 C C . HIS A 1 202 ? 9.615 -14.613 -4.099 1.00 81.81 202 HIS A C 1
ATOM 1621 O O . HIS A 1 202 ? 10.010 -15.273 -3.139 1.00 81.81 202 HIS A O 1
ATOM 1627 N N . GLU A 1 203 ? 9.385 -13.311 -4.011 1.00 82.75 203 GLU A N 1
ATOM 1628 C CA . GLU A 1 203 ? 9.509 -12.508 -2.806 1.00 82.75 203 GLU A CA 1
ATOM 1629 C C . GLU A 1 203 ? 8.107 -12.105 -2.356 1.00 82.75 203 GLU A C 1
ATOM 1631 O O . GLU A 1 203 ? 7.806 -10.926 -2.215 1.00 82.75 203 GLU A O 1
ATOM 1636 N N . SER A 1 204 ? 7.250 -13.097 -2.081 1.00 72.25 204 SER A N 1
ATOM 1637 C CA . SER A 1 204 ? 5.866 -12.888 -1.617 1.00 72.25 204 SER A CA 1
ATOM 1638 C C . SER A 1 204 ? 5.771 -11.993 -0.377 1.00 72.25 204 SER A C 1
ATOM 1640 O O . SER A 1 204 ? 4.733 -11.387 -0.111 1.00 72.25 204 SER A O 1
ATOM 1642 N N . TRP A 1 205 ? 6.879 -11.842 0.356 1.00 72.75 205 TRP A N 1
ATOM 1643 C CA . TRP A 1 205 ? 6.999 -10.891 1.445 1.00 72.75 205 TRP A CA 1
ATOM 1644 C C . TRP A 1 205 ? 6.913 -9.413 1.003 1.00 72.75 205 TRP A C 1
ATOM 1646 O O . TRP A 1 205 ? 6.648 -8.555 1.836 1.00 72.75 205 TRP A O 1
ATOM 1656 N N . ARG A 1 206 ? 7.110 -9.082 -0.281 1.00 78.44 206 ARG A N 1
ATOM 1657 C CA . ARG A 1 206 ? 6.966 -7.720 -0.829 1.00 78.44 206 ARG A CA 1
ATOM 1658 C C . ARG A 1 206 ? 5.524 -7.264 -0.959 1.00 78.44 206 ARG A C 1
ATOM 1660 O O . ARG A 1 206 ? 5.264 -6.074 -1.006 1.00 78.44 206 ARG A O 1
ATOM 1667 N N . LEU A 1 207 ? 4.586 -8.192 -1.010 1.00 76.25 207 LEU A N 1
ATOM 1668 C CA . LEU A 1 207 ? 3.160 -7.894 -1.028 1.00 76.25 207 LEU A CA 1
ATOM 1669 C C . LEU A 1 207 ? 2.455 -8.737 0.025 1.00 76.25 207 LEU A C 1
ATOM 1671 O O . LEU A 1 207 ? 1.313 -9.123 -0.160 1.00 76.25 207 LEU A O 1
ATOM 1675 N N . TRP A 1 208 ? 3.137 -9.069 1.123 1.00 66.75 208 TRP A N 1
ATOM 1676 C CA . TRP A 1 208 ? 2.683 -10.078 2.085 1.00 66.75 208 TRP A CA 1
ATOM 1677 C C . TRP A 1 208 ? 1.304 -9.794 2.676 1.00 66.75 208 TRP A C 1
ATOM 1679 O O . TRP A 1 208 ? 0.553 -10.721 2.958 1.00 66.75 208 TRP A O 1
ATOM 1689 N N . TRP A 1 209 ? 0.953 -8.517 2.818 1.00 67.00 209 TRP A N 1
ATOM 1690 C CA . TRP A 1 209 ? -0.356 -8.090 3.302 1.00 67.00 209 TRP A CA 1
ATOM 1691 C C . TRP A 1 209 ? -1.499 -8.392 2.312 1.00 67.00 209 TRP A C 1
ATOM 1693 O O . TRP A 1 209 ? -2.653 -8.358 2.720 1.00 67.00 209 TRP A O 1
ATOM 1703 N N . LEU A 1 210 ? -1.191 -8.719 1.048 1.00 68.69 210 LEU A N 1
ATOM 1704 C CA . LEU A 1 210 ? -2.127 -9.211 0.025 1.00 68.69 210 LEU A CA 1
ATOM 1705 C C . LEU A 1 210 ? -1.857 -10.672 -0.351 1.00 68.69 210 LEU A C 1
ATOM 1707 O O . LEU A 1 210 ? -2.776 -11.470 -0.403 1.00 68.69 210 LEU A O 1
ATOM 1711 N N . ASN A 1 211 ? -0.602 -11.061 -0.561 1.00 67.62 211 ASN A N 1
ATOM 1712 C CA . ASN A 1 211 ? -0.236 -12.371 -1.109 1.00 67.62 211 ASN A CA 1
ATOM 1713 C C . ASN A 1 211 ? 0.079 -13.426 -0.035 1.00 67.62 211 ASN A C 1
ATOM 1715 O O . ASN A 1 211 ? 0.342 -14.580 -0.366 1.00 67.62 211 ASN A O 1
ATOM 1719 N N . ALA A 1 212 ? 0.074 -13.056 1.249 1.00 66.94 212 ALA A N 1
ATOM 1720 C CA . ALA A 1 212 ? 0.272 -13.977 2.368 1.00 66.94 212 ALA A CA 1
ATOM 1721 C C . ALA A 1 212 ? -0.780 -13.755 3.473 1.00 66.94 212 ALA A C 1
ATOM 1723 O O . ALA A 1 212 ? -0.421 -13.481 4.623 1.00 66.94 212 ALA A O 1
ATOM 1724 N N . PRO A 1 213 ? -2.084 -13.920 3.164 1.00 65.50 213 PRO A N 1
ATOM 1725 C CA . PRO A 1 213 ? -3.166 -13.703 4.124 1.00 65.50 213 PRO A CA 1
ATOM 1726 C C . PRO A 1 213 ? -3.013 -14.560 5.388 1.00 65.50 213 PRO A C 1
ATOM 1728 O O . PRO A 1 213 ? -3.432 -14.149 6.467 1.00 65.50 213 PRO A O 1
ATOM 1731 N N . GLY A 1 214 ? -2.365 -15.730 5.294 1.00 66.44 214 GLY A N 1
ATOM 1732 C CA . GLY A 1 214 ? -2.117 -16.635 6.429 1.00 66.44 214 GLY A CA 1
ATOM 1733 C C . GLY A 1 214 ? -1.179 -16.061 7.484 1.00 66.44 214 GLY A C 1
ATOM 1734 O O . GLY A 1 214 ? -1.103 -16.599 8.573 1.00 66.44 214 GLY A O 1
ATOM 1735 N N . ARG A 1 215 ? -0.488 -14.963 7.162 1.00 68.62 215 ARG A N 1
ATOM 1736 C CA . ARG A 1 215 ? 0.419 -14.230 8.0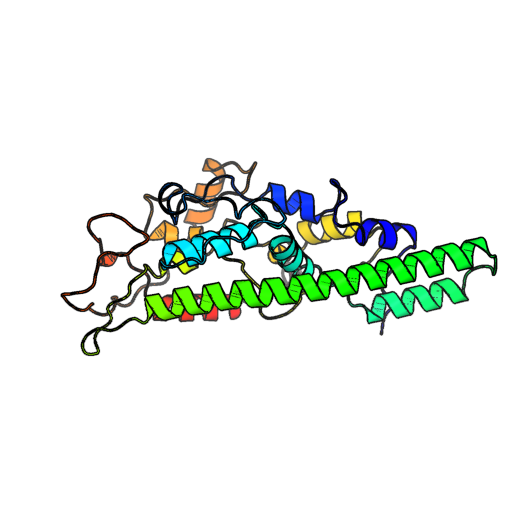52 1.00 68.62 215 ARG A CA 1
ATOM 1737 C C . ARG A 1 215 ? -0.114 -12.841 8.403 1.00 68.62 215 ARG A C 1
ATOM 1739 O O . ARG A 1 215 ? 0.589 -12.062 9.046 1.00 68.62 215 ARG A O 1
ATOM 1746 N N . GLN A 1 216 ? -1.322 -12.503 7.948 1.00 73.62 216 GLN A N 1
ATOM 1747 C CA . GLN A 1 216 ? -1.949 -11.206 8.185 1.00 73.62 216 GLN A CA 1
ATOM 1748 C C . GLN A 1 216 ? -2.328 -11.123 9.681 1.00 73.62 216 GLN A C 1
ATOM 1750 O O . GLN A 1 216 ? -3.101 -11.970 10.132 1.00 73.62 216 GLN A O 1
ATOM 1755 N N . PRO A 1 217 ? -1.822 -10.136 10.454 1.00 73.94 217 PRO A N 1
ATOM 1756 C CA . PRO A 1 217 ? -2.227 -9.878 11.842 1.00 73.94 217 PRO A CA 1
ATOM 1757 C C . PRO A 1 217 ? -3.739 -9.963 12.123 1.00 73.94 217 PRO A C 1
ATOM 1759 O O . PRO A 1 217 ? -4.170 -10.442 13.164 1.00 73.94 217 PRO A O 1
ATOM 1762 N N . TYR A 1 218 ? -4.559 -9.515 11.186 1.00 78.56 218 TYR A N 1
ATOM 1763 C CA . TYR A 1 218 ? -6.001 -9.663 11.147 1.00 78.56 218 TYR A CA 1
ATOM 1764 C C . TYR A 1 218 ? -6.430 -11.125 11.289 1.00 78.56 218 TYR A C 1
ATOM 1766 O O . TYR A 1 218 ? -7.207 -11.458 12.174 1.00 78.56 218 TYR A O 1
ATOM 1774 N N . ASN A 1 219 ? -5.891 -12.019 10.463 1.00 77.38 219 ASN A N 1
ATOM 1775 C CA . ASN A 1 219 ? -6.253 -13.434 10.477 1.00 77.38 219 ASN A CA 1
ATOM 1776 C C . ASN A 1 219 ? -5.638 -14.184 11.665 1.00 77.38 219 ASN A C 1
ATOM 1778 O O . ASN A 1 219 ? -6.287 -15.057 12.234 1.00 77.38 219 ASN A O 1
ATOM 1782 N N . THR A 1 220 ? -4.401 -13.850 12.038 1.00 73.94 220 THR A N 1
ATOM 1783 C CA . THR A 1 220 ? -3.599 -14.636 12.994 1.00 73.94 220 THR A CA 1
ATOM 1784 C C . THR A 1 220 ? -3.633 -14.098 14.419 1.00 73.94 220 THR A C 1
ATOM 1786 O O . THR A 1 220 ? -3.187 -14.768 15.344 1.00 73.94 220 THR A O 1
ATOM 1789 N N . ILE A 1 221 ? -4.154 -12.887 14.616 1.00 74.69 221 ILE A N 1
ATOM 1790 C CA . ILE A 1 221 ? -4.275 -12.253 15.929 1.00 74.69 221 ILE A CA 1
ATOM 1791 C C . ILE A 1 221 ? -5.728 -11.869 16.150 1.00 74.69 221 ILE A C 1
ATOM 1793 O O . ILE A 1 221 ? -6.368 -12.438 17.022 1.00 74.69 221 ILE A O 1
ATOM 1797 N N . PHE A 1 222 ? -6.274 -10.950 15.353 1.00 76.38 222 PHE A N 1
ATOM 1798 C CA . PHE A 1 222 ? -7.622 -10.422 15.579 1.00 76.38 222 PHE A CA 1
ATOM 1799 C C . PHE A 1 222 ? -8.710 -11.501 15.480 1.00 76.38 222 PHE A C 1
ATOM 1801 O O . PHE A 1 222 ? -9.452 -11.717 16.435 1.00 76.38 222 PHE A O 1
ATOM 1808 N N . ARG A 1 223 ? -8.773 -12.223 14.358 1.00 76.81 223 ARG A N 1
ATOM 1809 C CA . ARG A 1 223 ? -9.818 -13.214 14.062 1.00 76.81 223 ARG A CA 1
ATOM 1810 C C . ARG A 1 223 ? -9.819 -14.396 15.032 1.00 76.81 223 ARG A C 1
ATOM 1812 O O . ARG A 1 223 ? -10.855 -15.026 15.206 1.00 76.81 223 ARG A O 1
ATOM 1819 N N . LEU A 1 224 ? -8.699 -14.685 15.700 1.00 74.00 224 LEU A N 1
ATOM 1820 C CA . LEU A 1 224 ? -8.660 -15.707 16.755 1.00 74.00 224 LEU A CA 1
ATOM 1821 C C . LEU A 1 224 ? -9.505 -15.315 17.977 1.00 74.00 224 LEU A C 1
ATOM 1823 O O . LEU A 1 224 ? -10.148 -16.176 18.570 1.00 74.00 224 LEU A O 1
ATOM 1827 N N . TYR A 1 225 ? -9.533 -14.027 18.330 1.00 73.06 225 TYR A N 1
ATOM 1828 C CA . TYR A 1 225 ? -10.369 -13.497 19.418 1.00 73.06 225 TYR A CA 1
ATOM 1829 C C . TYR A 1 225 ? -11.766 -13.098 18.949 1.00 73.06 225 TYR A C 1
ATOM 1831 O O . TYR A 1 225 ? -12.683 -12.979 19.759 1.00 73.06 225 TYR A O 1
ATOM 1839 N N . HIS A 1 226 ? -11.926 -12.936 17.638 1.00 75.00 226 HIS A N 1
ATOM 1840 C CA . HIS A 1 226 ? -13.139 -12.469 16.987 1.00 75.00 226 HIS A CA 1
ATOM 1841 C C . HIS A 1 226 ? -13.584 -13.424 15.868 1.00 75.00 226 HIS A C 1
ATOM 1843 O O . HIS A 1 226 ? -13.601 -13.031 14.697 1.00 75.00 226 HIS A O 1
ATOM 1849 N N . PRO A 1 227 ? -13.920 -14.692 16.192 1.00 75.44 227 PRO A N 1
ATOM 1850 C CA . PRO A 1 227 ? -14.290 -15.697 15.194 1.00 75.44 227 PRO A CA 1
ATOM 1851 C C . PRO A 1 227 ? -15.583 -15.362 14.437 1.00 75.44 227 PRO A C 1
ATOM 1853 O O . PRO A 1 227 ? -15.846 -15.962 13.399 1.00 75.44 227 PRO A O 1
ATOM 1856 N N . GLU A 1 228 ? -16.383 -14.419 14.944 1.00 76.75 228 GLU A N 1
ATOM 1857 C CA . GLU A 1 228 ? -17.571 -13.879 14.282 1.00 76.75 228 GLU A CA 1
ATOM 1858 C C . GLU A 1 228 ? -17.255 -13.044 13.031 1.00 76.75 228 GLU A C 1
ATOM 1860 O O . GLU A 1 228 ? -18.125 -12.867 12.180 1.00 76.75 228 GLU A O 1
ATOM 1865 N N . PHE A 1 229 ? -16.020 -12.556 12.890 1.00 76.62 229 PHE A N 1
ATOM 1866 C CA . PHE A 1 229 ? -15.574 -11.847 11.695 1.00 76.62 229 PHE A CA 1
ATOM 1867 C C . PHE A 1 229 ? -15.016 -12.842 10.663 1.00 76.62 229 PHE A C 1
ATOM 1869 O O . PHE A 1 229 ? -14.309 -13.790 11.031 1.00 76.62 229 PHE A O 1
ATOM 1876 N N . PRO A 1 230 ? -15.290 -12.650 9.359 1.00 79.00 230 PRO A N 1
ATOM 1877 C CA . PRO A 1 230 ? -14.741 -13.521 8.336 1.00 79.00 230 PRO A CA 1
ATOM 1878 C C . PRO A 1 230 ? -13.234 -13.324 8.193 1.00 79.00 230 PRO A C 1
ATOM 1880 O O . PRO A 1 230 ? -12.661 -12.310 8.587 1.00 79.00 230 PRO A O 1
ATOM 1883 N N . LEU A 1 231 ? -12.585 -14.327 7.608 1.00 79.44 231 LEU A N 1
ATOM 1884 C CA . LEU A 1 231 ? -11.176 -14.244 7.253 1.00 79.44 231 LEU A CA 1
ATOM 1885 C C . LEU A 1 231 ? -10.959 -13.170 6.189 1.00 79.44 231 LEU A C 1
ATOM 1887 O O . LEU A 1 231 ? -11.726 -13.059 5.235 1.00 79.44 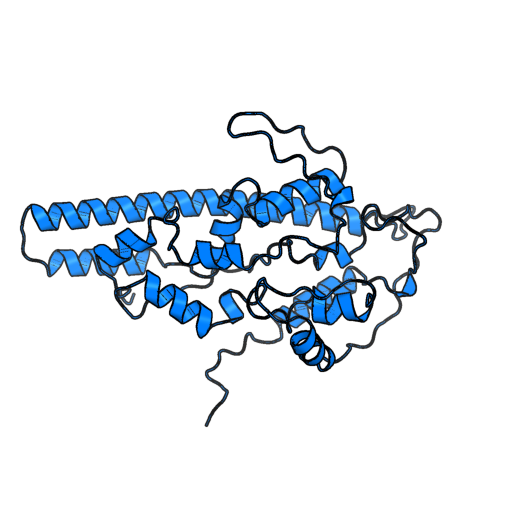231 LEU A O 1
ATOM 1891 N N . PHE A 1 232 ? -9.857 -12.439 6.312 1.00 78.19 232 PHE A N 1
ATOM 1892 C CA . PHE A 1 232 ? -9.337 -11.662 5.202 1.00 78.19 232 PHE A CA 1
ATOM 1893 C C . PHE A 1 232 ? -8.728 -12.621 4.180 1.00 78.19 232 PHE A C 1
ATOM 1895 O O . PHE A 1 232 ? -7.707 -13.264 4.448 1.00 78.19 232 PHE A O 1
ATOM 1902 N N . VAL A 1 233 ? -9.362 -12.712 3.016 1.00 77.44 233 VAL A N 1
ATOM 1903 C CA . VAL A 1 233 ? -8.950 -13.571 1.908 1.00 77.44 233 VAL A CA 1
ATOM 1904 C C . VAL A 1 233 ? -8.845 -12.699 0.651 1.00 77.44 233 VAL A C 1
ATOM 1906 O O . VAL A 1 233 ? -9.780 -11.948 0.374 1.00 77.44 233 VAL A O 1
ATOM 1909 N N . PRO A 1 234 ? -7.719 -12.732 -0.084 1.00 76.62 234 PRO A N 1
ATOM 1910 C CA . PRO A 1 234 ? -7.572 -12.012 -1.343 1.00 76.62 234 PRO A CA 1
ATOM 1911 C C . PRO A 1 234 ? -8.576 -12.501 -2.381 1.00 76.62 234 PRO A C 1
ATOM 1913 O O . PRO A 1 234 ? -8.971 -13.670 -2.373 1.00 76.62 234 PRO A O 1
ATOM 1916 N N . GLU A 1 235 ? -8.931 -11.622 -3.314 1.00 79.12 235 GLU A N 1
ATOM 1917 C CA . GLU A 1 235 ? -9.852 -11.969 -4.395 1.00 79.12 235 GLU A CA 1
ATOM 1918 C C . GLU A 1 235 ? -9.318 -13.170 -5.205 1.00 79.12 235 GLU A C 1
ATOM 1920 O O . GLU A 1 235 ? -8.153 -13.200 -5.614 1.00 79.12 235 GLU A O 1
ATOM 1925 N N . GLY A 1 236 ? -10.170 -14.176 -5.428 1.00 76.38 236 GLY A N 1
ATOM 1926 C CA . GLY A 1 236 ? -9.823 -15.393 -6.172 1.00 76.38 236 GLY A CA 1
ATOM 1927 C C . GLY A 1 236 ? -9.157 -16.517 -5.364 1.00 76.38 236 GLY A C 1
ATOM 1928 O O . GLY A 1 236 ? -8.809 -17.541 -5.953 1.00 76.38 236 GLY A O 1
ATOM 1929 N N . VAL A 1 237 ? -8.991 -16.373 -4.044 1.00 75.81 237 VAL A N 1
ATOM 1930 C CA . VAL A 1 237 ? -8.514 -17.448 -3.151 1.00 75.81 237 VAL A CA 1
ATOM 1931 C C . VAL A 1 237 ? -9.700 -18.144 -2.469 1.00 75.81 237 VAL A C 1
ATOM 1933 O O . VAL A 1 237 ? -10.614 -17.486 -1.982 1.00 75.81 237 VAL A O 1
ATOM 1936 N N . ASP A 1 238 ? -9.677 -19.480 -2.404 1.00 78.56 238 ASP A N 1
ATOM 1937 C CA . ASP A 1 238 ? -10.701 -20.272 -1.708 1.00 78.56 238 ASP A CA 1
ATOM 1938 C C . ASP A 1 238 ? -10.613 -20.084 -0.183 1.00 78.56 238 ASP A C 1
ATOM 1940 O O . ASP A 1 238 ? -9.616 -20.434 0.459 1.00 78.56 238 ASP A O 1
ATOM 1944 N N . SER A 1 239 ? -11.683 -19.543 0.402 1.00 72.88 239 SER A N 1
ATOM 1945 C CA . SER A 1 239 ? -11.789 -19.258 1.831 1.00 72.88 239 SER A CA 1
ATOM 1946 C C . SER A 1 239 ? -11.765 -20.503 2.721 1.00 72.88 239 SER A C 1
ATOM 1948 O O . SER A 1 239 ? -11.261 -20.422 3.843 1.00 72.88 239 SER A O 1
ATOM 1950 N N . GLU A 1 240 ? -12.291 -21.645 2.259 1.00 74.31 240 GLU A N 1
ATOM 1951 C CA . GLU A 1 240 ? -12.385 -22.864 3.075 1.00 74.31 240 GLU A CA 1
ATOM 1952 C C . GLU A 1 240 ? -11.025 -23.544 3.219 1.00 74.31 240 GLU A C 1
ATOM 1954 O O . GLU A 1 240 ? -10.580 -23.819 4.337 1.00 74.31 240 GLU A O 1
ATOM 1959 N N . MET A 1 241 ? -10.317 -23.733 2.100 1.00 70.69 241 MET A N 1
ATOM 1960 C CA . MET A 1 241 ? -8.935 -24.223 2.116 1.00 70.69 241 MET A CA 1
ATOM 1961 C C . MET A 1 241 ? -8.037 -23.341 2.985 1.00 70.69 241 MET A C 1
ATOM 1963 O O . MET A 1 241 ? -7.181 -23.827 3.725 1.00 70.69 241 MET A O 1
ATOM 1967 N N . PHE A 1 242 ? -8.246 -22.030 2.913 1.00 70.44 242 PHE A N 1
ATOM 1968 C CA . PHE A 1 242 ? -7.425 -21.066 3.617 1.00 70.44 242 PHE A CA 1
ATOM 1969 C C . PHE A 1 242 ? -7.669 -21.047 5.136 1.00 70.44 242 PHE A C 1
ATOM 1971 O O . PHE A 1 242 ? -6.724 -20.875 5.913 1.00 70.44 242 PHE A O 1
ATOM 1978 N N . ALA A 1 243 ? -8.905 -21.283 5.585 1.00 72.94 243 ALA A N 1
ATOM 1979 C CA . ALA A 1 243 ? -9.234 -21.342 7.008 1.00 72.94 243 ALA A CA 1
ATOM 1980 C C . ALA A 1 243 ? -8.412 -22.395 7.769 1.00 72.94 243 ALA A C 1
ATOM 1982 O O . ALA A 1 243 ? -8.036 -22.155 8.920 1.00 72.94 243 ALA A O 1
ATOM 1983 N N . ALA A 1 244 ? -8.078 -23.512 7.113 1.00 69.00 244 ALA A N 1
ATOM 1984 C CA . ALA A 1 244 ? -7.218 -24.551 7.671 1.00 69.00 244 ALA A CA 1
ATOM 1985 C C . ALA A 1 244 ? -5.766 -24.075 7.878 1.00 69.00 244 ALA A C 1
ATOM 1987 O O . ALA A 1 244 ? -5.157 -24.415 8.888 1.00 69.00 244 ALA A O 1
ATOM 1988 N N . CYS A 1 245 ? -5.221 -23.240 6.984 1.00 65.94 245 CYS A N 1
ATOM 1989 C CA . CYS A 1 245 ? -3.856 -22.711 7.107 1.00 65.94 245 CYS A CA 1
ATOM 1990 C C . CYS A 1 245 ? -3.686 -21.728 8.276 1.00 65.94 245 CYS A C 1
ATOM 1992 O O . CYS A 1 245 ? -2.606 -21.646 8.853 1.00 65.94 245 CYS A O 1
ATOM 1994 N N . VAL A 1 246 ? -4.732 -20.971 8.620 1.00 66.94 246 VAL A N 1
ATOM 1995 C CA . VAL A 1 246 ? -4.691 -19.987 9.719 1.00 66.94 246 VAL A CA 1
ATOM 1996 C C . VAL A 1 246 ? -4.755 -20.663 11.093 1.00 66.94 246 VAL A C 1
ATOM 1998 O O . VAL A 1 246 ? -4.183 -20.153 12.052 1.00 66.94 246 VAL A O 1
ATOM 2001 N N . ALA A 1 247 ? -5.425 -21.815 11.198 1.00 64.69 247 ALA A N 1
ATOM 2002 C CA . ALA A 1 247 ? -5.631 -22.519 12.465 1.00 64.69 247 ALA A CA 1
ATOM 2003 C C . ALA A 1 247 ? -4.332 -23.052 13.111 1.00 64.69 247 ALA A C 1
ATOM 2005 O O . ALA A 1 247 ? -4.308 -23.282 14.319 1.00 64.69 247 ALA A O 1
ATOM 2006 N N . ASP A 1 248 ? -3.257 -23.208 12.331 1.00 57.78 248 ASP A N 1
ATOM 2007 C CA . ASP A 1 248 ? -1.960 -23.726 12.790 1.00 57.78 248 ASP A CA 1
ATOM 2008 C C . ASP A 1 248 ? -1.041 -22.655 13.421 1.00 57.78 248 ASP A C 1
ATOM 2010 O O . ASP A 1 248 ? -0.019 -22.988 14.035 1.00 57.78 248 ASP A O 1
ATOM 2014 N N . GLU A 1 249 ? -1.370 -21.359 13.320 1.00 56.84 249 GLU A N 1
ATOM 2015 C CA . GLU A 1 249 ? -0.559 -20.301 13.934 1.00 56.84 249 GLU A CA 1
ATOM 2016 C C . GLU A 1 249 ? -0.871 -20.138 15.439 1.00 56.84 249 GLU A C 1
ATOM 2018 O O . GLU A 1 249 ? -1.979 -19.811 15.860 1.00 56.84 249 GLU A O 1
ATOM 2023 N N . ARG A 1 250 ? 0.144 -20.392 16.282 1.00 49.25 250 ARG A N 1
ATOM 2024 C CA . ARG A 1 250 ? 0.040 -20.442 17.754 1.00 49.25 250 ARG A CA 1
ATOM 2025 C C . ARG A 1 250 ? -0.372 -19.117 18.412 1.00 49.25 250 ARG A C 1
ATOM 2027 O O . ARG A 1 250 ? 0.243 -18.076 18.189 1.00 49.25 250 ARG A O 1
ATOM 2034 N N . LEU A 1 251 ? -1.278 -19.244 19.384 1.00 53.56 251 LEU A N 1
ATOM 2035 C CA . LEU A 1 251 ? -1.633 -18.243 20.394 1.00 53.56 251 LEU A CA 1
ATOM 2036 C C . LEU A 1 251 ? -0.414 -17.805 21.229 1.00 53.56 251 LEU A C 1
ATOM 2038 O O . LEU A 1 251 ? 0.319 -18.634 21.773 1.00 53.56 251 LEU A O 1
ATOM 2042 N N . ILE A 1 252 ? -0.238 -16.494 21.395 1.00 52.38 252 ILE A N 1
ATOM 2043 C CA . ILE A 1 252 ? 0.615 -15.913 22.442 1.00 52.38 252 ILE A CA 1
ATOM 2044 C C . ILE A 1 252 ? -0.279 -15.668 23.664 1.00 52.38 252 ILE A C 1
ATOM 2046 O O . ILE A 1 252 ? -1.262 -14.937 23.551 1.00 52.38 252 ILE A O 1
ATOM 2050 N N . ALA A 1 253 ? 0.064 -16.269 24.811 1.00 44.88 253 ALA A N 1
ATOM 2051 C CA . ALA A 1 253 ? -0.665 -16.103 26.072 1.00 44.88 253 ALA A CA 1
ATOM 2052 C C . ALA A 1 253 ? -0.746 -14.625 26.506 1.00 44.88 253 ALA A C 1
ATOM 2054 O O . ALA A 1 253 ? 0.206 -13.860 26.328 1.00 44.88 253 ALA A O 1
ATOM 2055 N N . GLU A 1 254 ? -1.889 -14.235 27.070 1.00 55.97 254 GLU A N 1
ATOM 2056 C CA . GLU A 1 254 ? -2.233 -12.844 27.368 1.00 55.97 254 GLU A CA 1
ATOM 2057 C C . GLU A 1 254 ? -2.079 -12.474 28.841 1.00 55.97 254 GLU A C 1
ATOM 2059 O O . GLU A 1 254 ? -2.456 -13.260 29.707 1.00 55.97 254 GLU A O 1
ATOM 2064 N N . PRO A 1 255 ? -1.613 -11.253 29.145 1.00 53.03 255 PRO A N 1
ATOM 2065 C CA . PRO A 1 255 ? -1.984 -10.568 30.373 1.00 53.03 255 PRO A CA 1
ATOM 2066 C C . PRO A 1 255 ? -3.364 -9.909 30.228 1.00 53.03 255 PRO A C 1
ATOM 2068 O O . PRO A 1 255 ? -3.691 -9.394 29.155 1.00 53.03 255 PRO A O 1
ATOM 2071 N N . ASP A 1 256 ? -4.129 -9.858 31.319 1.00 56.75 256 ASP A N 1
ATOM 2072 C CA . ASP A 1 256 ? -5.449 -9.220 31.342 1.00 56.75 256 ASP A CA 1
ATOM 2073 C C . ASP A 1 256 ? -5.387 -7.750 30.875 1.00 56.75 256 ASP A C 1
ATOM 2075 O O . ASP A 1 256 ? -4.457 -7.012 31.244 1.00 56.75 256 ASP A O 1
ATOM 2079 N N . PRO A 1 257 ? -6.361 -7.282 30.069 1.00 62.88 257 PRO A N 1
ATOM 2080 C CA . PRO A 1 257 ? -6.429 -5.881 29.682 1.00 62.88 257 PRO A CA 1
ATOM 2081 C C . PRO A 1 257 ? -6.628 -4.988 30.921 1.00 62.88 257 PRO A C 1
ATOM 2083 O O . PRO A 1 257 ? -7.288 -5.381 31.884 1.00 62.88 257 PRO A O 1
ATOM 2086 N N . PRO A 1 258 ? -6.078 -3.758 30.924 1.00 66.25 258 PRO A N 1
ATOM 2087 C CA . PRO A 1 258 ? -6.276 -2.840 32.038 1.00 66.25 258 PRO A CA 1
ATOM 2088 C C . PRO A 1 258 ? -7.756 -2.472 32.174 1.00 66.25 258 PRO A C 1
ATOM 2090 O O . PRO A 1 258 ? -8.442 -2.254 31.173 1.00 66.25 258 PRO A O 1
ATOM 2093 N N . ALA A 1 259 ? -8.220 -2.327 33.417 1.00 76.44 259 ALA A N 1
ATOM 2094 C CA . ALA A 1 259 ? -9.573 -1.866 33.700 1.00 76.44 259 ALA A CA 1
ATOM 2095 C C . ALA A 1 259 ? -9.834 -0.494 33.051 1.00 76.44 259 ALA A C 1
ATOM 2097 O O . ALA A 1 259 ? -9.015 0.429 33.143 1.00 76.44 259 ALA A O 1
ATOM 2098 N N . LEU A 1 260 ? -10.981 -0.375 32.386 1.00 79.44 260 LEU A N 1
ATOM 2099 C CA . LEU A 1 260 ? -11.424 0.860 31.748 1.00 79.44 260 LEU A CA 1
ATOM 2100 C C . LEU A 1 260 ? -12.143 1.768 32.748 1.00 79.44 260 LEU A C 1
ATOM 2102 O O . LEU A 1 260 ? -12.638 1.325 33.784 1.00 79.44 260 LEU A O 1
ATOM 2106 N N . HIS A 1 261 ? -12.222 3.054 32.419 1.00 84.12 261 HIS A N 1
ATOM 2107 C CA . HIS A 1 261 ? -13.022 4.001 33.186 1.00 84.12 261 HIS A CA 1
ATOM 2108 C C . HIS A 1 261 ? -14.523 3.618 33.117 1.00 84.12 261 HIS A C 1
ATOM 2110 O O . HIS A 1 261 ? -14.992 3.287 32.026 1.00 84.12 261 HIS A O 1
ATOM 2116 N N . PRO A 1 262 ? -15.316 3.724 34.204 1.00 82.81 262 PRO A N 1
ATOM 2117 C CA . PRO A 1 262 ? -16.750 3.385 34.193 1.00 82.81 262 PRO A CA 1
ATOM 2118 C C . PRO A 1 262 ? -17.577 4.160 33.155 1.00 82.81 262 PRO A C 1
ATOM 2120 O O . PRO A 1 262 ? -18.512 3.628 32.573 1.00 82.81 262 PRO A O 1
ATOM 2123 N N . ASN A 1 263 ? -17.188 5.408 32.881 1.00 84.62 263 ASN A N 1
ATOM 2124 C CA . ASN A 1 263 ? -17.809 6.271 31.865 1.00 84.62 263 ASN A CA 1
ATOM 2125 C C . ASN A 1 263 ? -17.169 6.133 30.469 1.00 84.62 263 ASN A C 1
ATOM 2127 O O . ASN A 1 263 ? -17.205 7.082 29.684 1.00 84.62 263 ASN A O 1
ATOM 2131 N N . THR A 1 264 ? -16.499 5.016 30.173 1.00 80.19 264 THR A N 1
ATOM 2132 C CA . THR A 1 264 ? -15.950 4.788 28.828 1.00 80.19 264 THR A CA 1
ATOM 2133 C C . THR A 1 264 ? -17.109 4.714 27.831 1.00 80.19 264 THR A C 1
ATOM 2135 O O . THR A 1 264 ? -18.029 3.922 28.041 1.00 80.19 264 THR A O 1
ATOM 2138 N N . PRO A 1 265 ? -17.113 5.542 26.771 1.00 77.25 265 PRO A N 1
ATOM 2139 C CA . PRO A 1 265 ? -18.172 5.498 25.774 1.00 77.25 265 PRO A CA 1
ATOM 2140 C C . PRO A 1 265 ? -18.109 4.195 24.973 1.00 77.25 265 PRO A C 1
ATOM 2142 O O . PRO A 1 265 ? -17.056 3.560 24.881 1.00 77.25 265 PRO A O 1
ATOM 2145 N N . ALA A 1 266 ? -19.228 3.832 24.344 1.00 77.31 266 ALA A N 1
ATOM 2146 C CA . ALA A 1 266 ? -19.228 2.747 23.377 1.00 77.31 266 ALA A CA 1
ATOM 2147 C C . ALA A 1 266 ? -18.237 3.041 22.241 1.00 77.31 266 ALA A C 1
ATOM 2149 O O . ALA A 1 266 ? -18.101 4.185 21.794 1.00 77.31 266 ALA A O 1
ATOM 2150 N N . SER A 1 267 ? -17.539 1.999 21.797 1.00 75.50 267 SER A N 1
ATOM 2151 C CA . SER A 1 267 ? -16.595 2.090 20.691 1.00 75.50 267 SER A CA 1
ATOM 2152 C C . SER A 1 267 ? -17.312 2.542 19.424 1.00 75.50 267 SER A C 1
ATOM 2154 O O . SER A 1 267 ? -18.320 1.958 19.027 1.00 75.50 267 SER A O 1
ATOM 2156 N N . VAL A 1 268 ? -16.793 3.580 18.766 1.00 75.31 268 VAL A N 1
ATOM 2157 C CA . VAL A 1 268 ? -17.457 4.130 17.576 1.00 75.31 268 VAL A CA 1
ATOM 2158 C C . VAL A 1 268 ? -17.473 3.143 16.405 1.00 75.31 268 VAL A C 1
ATOM 2160 O O . VAL A 1 268 ? -18.369 3.214 15.576 1.00 75.31 268 VAL A O 1
ATOM 2163 N N . ASN A 1 269 ? -16.509 2.218 16.336 1.00 73.25 269 ASN A N 1
ATOM 2164 C CA . ASN A 1 269 ? -16.351 1.268 15.231 1.00 73.25 269 ASN A CA 1
ATOM 2165 C C . ASN A 1 269 ? -16.970 -0.117 15.496 1.00 73.25 269 ASN A C 1
ATOM 2167 O O . ASN A 1 269 ? -16.806 -1.009 14.670 1.00 73.25 269 ASN A O 1
ATOM 2171 N N . ARG A 1 270 ? -17.653 -0.314 16.630 1.00 71.62 270 ARG A N 1
ATOM 2172 C CA . ARG A 1 270 ? -18.351 -1.564 16.956 1.00 71.62 270 ARG A CA 1
ATOM 2173 C C . ARG A 1 270 ? -19.666 -1.245 17.682 1.00 71.62 270 ARG A C 1
ATOM 2175 O O . ARG A 1 270 ? -19.663 -1.098 18.904 1.00 71.62 270 ARG A O 1
ATOM 2182 N N . PRO A 1 271 ? -20.789 -1.099 16.959 1.00 56.47 271 PRO A N 1
ATOM 2183 C CA . PRO A 1 271 ? -22.084 -0.870 17.593 1.00 56.47 271 PRO A CA 1
ATOM 2184 C C . PRO A 1 271 ? -22.572 -2.155 18.293 1.00 56.47 271 PRO A C 1
ATOM 2186 O O . PRO A 1 271 ? -22.828 -3.153 17.629 1.00 56.47 271 PRO A O 1
ATOM 2189 N N . GLY A 1 272 ? -22.692 -2.154 19.628 1.00 60.41 272 GLY A N 1
ATOM 2190 C CA . GLY A 1 272 ? -23.204 -3.296 20.410 1.00 60.41 272 GLY A CA 1
ATOM 2191 C C . GLY A 1 272 ? -22.725 -3.344 21.869 1.00 60.41 272 GLY A C 1
ATOM 2192 O O . GLY A 1 272 ? -21.920 -2.513 22.290 1.00 60.41 272 GLY A O 1
ATOM 2193 N N . GLU A 1 273 ? -23.230 -4.312 22.649 1.00 50.34 273 GLU A N 1
ATOM 2194 C CA . GLU A 1 273 ? -22.724 -4.614 24.000 1.00 50.34 273 GLU A CA 1
ATOM 2195 C C . GLU A 1 273 ? -21.274 -5.104 23.922 1.00 50.34 273 GLU A C 1
ATOM 2197 O O . GLU A 1 273 ? -20.922 -5.958 23.107 1.00 50.34 273 GLU A O 1
ATOM 2202 N N . ILE A 1 274 ? -20.411 -4.523 24.751 1.00 51.88 274 ILE A N 1
ATOM 2203 C CA . ILE A 1 274 ? -18.970 -4.707 24.634 1.00 51.88 274 ILE A CA 1
ATOM 2204 C C . ILE A 1 274 ? -18.542 -5.925 25.454 1.00 51.88 274 ILE A C 1
ATOM 2206 O O . ILE A 1 274 ? -18.505 -5.868 26.683 1.00 51.88 274 ILE A O 1
ATOM 2210 N N . ASP A 1 275 ? -18.140 -7.005 24.779 1.00 59.84 275 ASP A N 1
ATOM 2211 C CA . ASP A 1 275 ? -17.337 -8.059 25.406 1.00 59.84 275 ASP A CA 1
ATOM 2212 C C . ASP A 1 275 ? -15.887 -7.567 25.549 1.00 59.84 275 ASP A C 1
ATOM 2214 O O . ASP A 1 275 ? -15.011 -7.813 24.714 1.00 59.84 275 ASP A O 1
ATOM 2218 N N . TYR A 1 276 ? -15.646 -6.799 26.614 1.00 60.09 276 TYR A N 1
ATOM 2219 C CA . TYR A 1 276 ? -14.345 -6.199 26.913 1.00 60.09 276 TYR A CA 1
ATOM 2220 C C . TYR A 1 276 ? -13.237 -7.235 27.143 1.00 60.09 276 TYR A C 1
ATOM 2222 O O . TYR A 1 276 ? -12.061 -6.880 27.046 1.00 60.09 276 TYR A O 1
ATOM 2230 N N . ALA A 1 277 ? -13.586 -8.497 27.419 1.00 58.84 277 ALA A N 1
ATOM 2231 C CA . ALA A 1 277 ? -12.615 -9.564 27.634 1.00 58.84 277 ALA A CA 1
ATOM 2232 C C . ALA A 1 277 ? -11.857 -9.938 26.351 1.00 58.84 277 ALA A C 1
ATOM 2234 O O . ALA A 1 277 ? -10.775 -10.511 26.429 1.00 58.84 277 ALA A O 1
ATOM 2235 N N . ARG A 1 278 ? -12.389 -9.586 25.172 1.00 64.50 278 ARG A N 1
ATOM 2236 C CA . ARG A 1 278 ? -11.777 -9.905 23.870 1.00 64.50 278 ARG A CA 1
ATOM 2237 C C . ARG A 1 278 ? -10.924 -8.775 23.293 1.00 64.50 278 ARG A C 1
ATOM 2239 O O . ARG A 1 278 ? -10.405 -8.914 22.190 1.00 64.50 278 ARG A O 1
ATOM 2246 N N . ARG A 1 279 ? -10.773 -7.653 24.012 1.00 70.62 279 ARG A N 1
ATOM 2247 C CA . ARG A 1 279 ? -10.125 -6.453 23.470 1.00 70.62 279 ARG A CA 1
ATOM 2248 C C . ARG A 1 279 ? -8.595 -6.542 23.474 1.00 70.62 279 ARG A C 1
ATOM 2250 O O . ARG A 1 279 ? -7.960 -6.674 24.519 1.00 70.62 279 ARG A O 1
ATOM 2257 N N . ILE A 1 280 ? -7.971 -6.336 22.320 1.00 69.94 280 ILE A N 1
ATOM 2258 C CA . ILE A 1 280 ? -6.516 -6.333 22.142 1.00 69.94 280 ILE A CA 1
ATOM 2259 C C . ILE A 1 280 ? -5.954 -4.978 22.572 1.00 69.94 280 ILE A C 1
ATOM 2261 O O . ILE A 1 280 ? -6.078 -3.995 21.853 1.00 69.94 280 ILE A O 1
ATOM 2265 N N . SER A 1 281 ? -5.286 -4.893 23.725 1.00 64.94 281 SER A N 1
ATOM 2266 C CA . SER A 1 281 ? -4.760 -3.611 24.229 1.00 64.94 281 SER A CA 1
ATOM 2267 C C . SER A 1 281 ? -3.719 -2.941 23.306 1.00 64.94 281 SER A C 1
ATOM 2269 O O . SER A 1 281 ? -2.937 -3.597 22.614 1.00 64.94 281 SER A O 1
ATOM 2271 N N . PHE A 1 282 ? -3.618 -1.604 23.356 1.00 63.00 282 PHE A N 1
ATOM 2272 C CA . PHE A 1 282 ? -2.617 -0.844 22.582 1.00 63.00 282 PHE A CA 1
ATOM 2273 C C . PHE A 1 282 ? -1.166 -1.217 22.935 1.00 63.00 282 PHE A C 1
ATOM 2275 O O . PHE A 1 282 ? -0.273 -1.204 22.086 1.00 63.00 282 PHE A O 1
ATOM 2282 N N . THR A 1 283 ? -0.913 -1.565 24.198 1.00 62.19 283 THR A N 1
ATOM 2283 C CA . THR A 1 283 ? 0.393 -2.062 24.650 1.00 62.19 283 THR A CA 1
ATOM 2284 C C . THR A 1 283 ? 0.737 -3.382 23.959 1.00 62.19 283 THR A C 1
ATOM 2286 O O . THR A 1 283 ? 1.870 -3.560 23.510 1.00 62.19 283 THR A O 1
ATOM 2289 N N . ARG A 1 284 ? -0.253 -4.268 23.795 1.00 64.50 284 ARG A N 1
ATOM 2290 C CA . ARG A 1 284 ? -0.105 -5.531 23.069 1.00 64.50 284 ARG A CA 1
ATOM 2291 C C . ARG A 1 284 ? 0.095 -5.307 21.576 1.00 64.50 284 ARG A C 1
ATOM 2293 O O . ARG A 1 284 ? 1.011 -5.901 21.027 1.00 64.50 284 ARG A O 1
ATOM 2300 N N . LEU A 1 285 ? -0.647 -4.395 20.942 1.00 63.31 285 LEU A N 1
ATOM 2301 C CA . LEU A 1 285 ? -0.391 -3.995 19.549 1.00 63.31 285 LEU A CA 1
ATOM 2302 C C . LEU A 1 285 ? 1.064 -3.578 19.337 1.00 63.31 285 LEU A C 1
ATOM 2304 O O . LEU A 1 285 ? 1.728 -4.073 18.431 1.00 63.31 285 LEU A O 1
ATOM 2308 N N . ARG A 1 286 ? 1.594 -2.708 20.205 1.00 62.81 286 ARG A N 1
ATOM 2309 C CA . ARG A 1 286 ? 3.001 -2.292 20.134 1.00 62.81 286 ARG A CA 1
ATOM 2310 C C . ARG A 1 286 ? 3.967 -3.467 20.254 1.00 62.81 286 ARG A C 1
ATOM 2312 O O . ARG A 1 286 ? 4.936 -3.507 19.505 1.00 62.81 286 ARG A O 1
ATOM 2319 N N . ALA A 1 287 ? 3.712 -4.404 21.165 1.00 59.88 287 ALA A N 1
ATOM 2320 C CA . ALA A 1 287 ? 4.539 -5.597 21.329 1.00 59.88 287 ALA A CA 1
ATOM 2321 C C . ALA A 1 287 ? 4.436 -6.555 20.129 1.00 59.88 287 ALA A C 1
ATOM 2323 O O . ALA A 1 287 ? 5.450 -7.099 19.706 1.00 59.88 287 ALA A O 1
ATOM 2324 N N . LEU A 1 288 ? 3.246 -6.719 19.546 1.00 59.44 288 LEU A N 1
ATOM 2325 C CA . LEU A 1 288 ? 3.005 -7.542 18.358 1.00 59.44 288 LEU A CA 1
ATOM 2326 C C . LEU A 1 288 ? 3.724 -6.974 17.134 1.00 59.44 288 LEU A C 1
ATOM 2328 O O . LEU A 1 288 ? 4.462 -7.701 16.478 1.00 59.44 288 LEU A O 1
ATOM 2332 N N . PHE A 1 289 ? 3.600 -5.670 16.876 1.00 57.94 289 PHE A N 1
ATOM 2333 C CA . PHE A 1 289 ? 4.331 -5.020 15.788 1.00 57.94 289 PHE A CA 1
ATOM 2334 C C . PHE A 1 289 ? 5.844 -5.011 16.037 1.00 57.94 289 PHE A C 1
ATOM 2336 O O . PHE A 1 289 ? 6.611 -5.253 15.112 1.00 57.94 289 PHE A O 1
ATOM 2343 N N . ALA A 1 290 ? 6.298 -4.816 17.280 1.00 54.16 290 ALA A N 1
ATOM 2344 C CA . ALA A 1 290 ? 7.716 -4.946 17.617 1.00 54.16 290 ALA A CA 1
ATOM 2345 C C . ALA A 1 290 ? 8.225 -6.388 17.429 1.00 54.16 290 ALA A C 1
ATOM 2347 O O . ALA A 1 290 ? 9.321 -6.585 16.920 1.00 54.16 290 ALA A O 1
ATOM 2348 N N . GLY A 1 291 ? 7.427 -7.403 17.772 1.00 46.66 291 GLY A N 1
ATOM 2349 C CA . GLY A 1 291 ? 7.751 -8.819 17.585 1.00 46.66 291 GLY A CA 1
ATOM 2350 C C . GLY A 1 291 ? 7.706 -9.274 16.123 1.00 46.66 291 GLY A C 1
ATOM 2351 O O . GLY A 1 291 ? 8.505 -10.118 15.723 1.00 46.66 291 GLY A O 1
ATOM 2352 N N . GLN A 1 292 ? 6.838 -8.681 15.299 1.00 47.16 292 GLN A N 1
ATOM 2353 C CA . GLN A 1 292 ? 6.826 -8.873 13.844 1.00 47.16 292 GLN A CA 1
ATOM 2354 C C . GLN A 1 292 ? 8.019 -8.206 13.151 1.00 47.16 292 GLN A C 1
ATOM 2356 O O . GLN A 1 292 ? 8.483 -8.713 12.138 1.00 47.16 292 GLN A O 1
ATOM 2361 N N . VAL A 1 293 ? 8.567 -7.128 13.725 1.00 37.78 293 VAL A N 1
ATOM 2362 C CA . VAL A 1 293 ? 9.859 -6.552 13.308 1.00 37.78 293 VAL A CA 1
ATOM 2363 C C . VAL A 1 293 ? 11.043 -7.450 13.721 1.00 37.78 293 VAL A C 1
ATOM 2365 O O . VAL A 1 293 ? 12.097 -7.392 13.093 1.00 37.78 293 VAL A O 1
ATOM 2368 N N . VAL A 1 294 ? 10.877 -8.301 14.746 1.00 30.22 294 VAL A N 1
ATOM 2369 C CA . VAL A 1 294 ? 11.930 -9.178 15.308 1.00 30.22 294 VAL A CA 1
ATOM 2370 C C . VAL A 1 294 ? 11.891 -10.610 14.765 1.00 30.22 294 VAL A C 1
ATOM 2372 O O . VAL A 1 294 ? 12.915 -11.290 14.818 1.00 30.22 294 VAL A O 1
ATOM 2375 N N . ARG A 1 295 ? 10.786 -11.088 14.174 1.00 36.06 295 ARG A N 1
ATOM 2376 C CA . ARG A 1 295 ? 10.901 -12.204 13.225 1.00 36.06 295 ARG A CA 1
ATOM 2377 C C . ARG A 1 295 ? 11.637 -11.631 12.021 1.00 36.06 295 ARG A C 1
ATOM 2379 O O . ARG A 1 295 ? 11.074 -10.759 11.360 1.00 36.06 295 ARG A O 1
ATOM 2386 N N . PRO A 1 296 ? 12.878 -12.058 11.726 1.00 32.62 296 PRO A N 1
ATOM 2387 C CA . PRO A 1 296 ? 13.497 -11.633 10.490 1.00 32.62 296 PRO A CA 1
ATOM 2388 C C . PRO A 1 296 ? 12.512 -12.011 9.388 1.00 32.62 296 PRO A C 1
ATOM 2390 O O . PRO A 1 296 ? 11.986 -13.128 9.386 1.00 32.62 296 PRO A O 1
ATOM 2393 N N . PHE A 1 297 ? 12.250 -11.098 8.458 1.00 42.03 297 PHE A N 1
ATOM 2394 C CA . PHE A 1 297 ? 11.889 -11.512 7.113 1.00 42.03 297 PHE A CA 1
ATOM 2395 C C . PHE A 1 297 ? 13.057 -12.383 6.650 1.00 42.03 297 PHE A C 1
ATOM 2397 O O . PHE A 1 297 ? 14.062 -11.872 6.158 1.00 42.03 297 PHE A O 1
ATOM 2404 N N . VAL A 1 298 ? 12.999 -13.681 6.962 1.00 34.03 298 VAL A N 1
ATOM 2405 C CA . VAL A 1 298 ? 14.026 -14.638 6.582 1.00 34.03 298 VAL A CA 1
ATOM 2406 C C . VAL A 1 298 ? 14.010 -14.589 5.070 1.00 34.03 298 VAL A C 1
ATOM 2408 O O . VAL A 1 298 ? 13.032 -14.992 4.435 1.00 34.03 298 VAL A O 1
ATOM 2411 N N . LYS A 1 299 ? 15.062 -14.005 4.490 1.00 35.09 299 LYS A N 1
ATOM 2412 C CA . LYS A 1 299 ? 15.320 -14.155 3.065 1.00 35.09 299 LYS A CA 1
ATOM 2413 C C . LYS A 1 299 ? 15.257 -15.659 2.795 1.00 35.09 299 LYS A C 1
ATOM 2415 O O . LYS A 1 299 ? 15.875 -16.403 3.557 1.00 35.09 299 LYS A O 1
ATOM 2420 N N . PRO A 1 300 ? 14.562 -16.132 1.753 1.00 35.56 300 PRO A N 1
ATOM 2421 C CA . PRO A 1 300 ? 14.594 -17.540 1.364 1.00 35.56 300 PRO A CA 1
ATOM 2422 C C . PRO A 1 300 ? 15.963 -17.908 0.754 1.00 35.56 300 PRO A C 1
ATOM 2424 O O . PRO A 1 300 ? 16.061 -18.375 -0.372 1.00 35.56 300 PRO A O 1
ATOM 2427 N N . GLN A 1 301 ? 17.041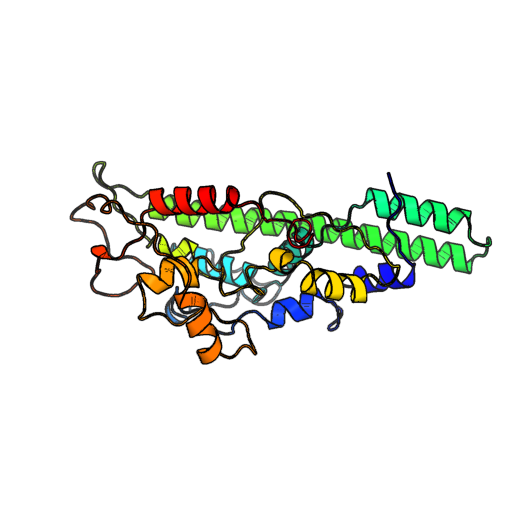 -17.637 1.489 1.00 35.44 301 GLN A N 1
ATOM 2428 C CA . GLN A 1 301 ? 18.408 -18.074 1.229 1.00 35.44 301 GLN A CA 1
ATOM 2429 C C . GLN A 1 301 ? 18.903 -19.020 2.338 1.00 35.44 301 GLN A C 1
ATOM 2431 O O . GLN A 1 301 ? 19.922 -19.667 2.145 1.00 35.44 301 GLN A O 1
ATOM 2436 N N . ASP A 1 302 ? 18.152 -19.177 3.439 1.00 35.34 302 ASP A N 1
ATOM 2437 C CA . ASP A 1 302 ? 18.529 -20.041 4.572 1.00 35.34 302 ASP A CA 1
ATOM 2438 C C . ASP A 1 302 ? 17.653 -21.299 4.728 1.00 35.34 302 ASP A C 1
ATOM 2440 O O . ASP A 1 302 ? 17.695 -21.974 5.755 1.00 35.34 302 ASP A O 1
ATOM 2444 N N . VAL A 1 303 ? 16.876 -21.668 3.706 1.00 33.59 303 VAL A N 1
ATOM 2445 C CA . VAL A 1 303 ? 16.206 -22.977 3.655 1.00 33.59 303 VAL A CA 1
ATOM 2446 C C . VAL A 1 303 ? 16.601 -23.669 2.360 1.00 33.59 303 VAL A C 1
ATOM 2448 O O . VAL A 1 303 ? 15.919 -23.535 1.352 1.00 33.59 303 VAL A O 1
ATOM 2451 N N . VAL A 1 304 ? 17.757 -24.333 2.413 1.00 30.52 304 VAL A N 1
ATOM 2452 C CA . VAL A 1 304 ? 18.123 -25.631 1.806 1.00 30.52 304 VAL A CA 1
ATOM 2453 C C . VAL A 1 304 ? 19.655 -25.671 1.723 1.00 30.52 304 VAL A C 1
ATOM 2455 O O . VAL A 1 304 ? 20.278 -24.916 0.979 1.00 30.52 304 VAL A O 1
ATOM 2458 N N . ARG A 1 305 ? 20.242 -26.540 2.554 1.00 31.97 305 ARG A N 1
ATOM 2459 C CA . ARG A 1 305 ? 21.499 -27.228 2.241 1.00 31.97 305 ARG A CA 1
ATOM 2460 C C . ARG A 1 305 ? 21.224 -28.271 1.171 1.00 31.97 305 ARG A C 1
ATOM 2462 O O . ARG A 1 305 ? 20.158 -28.914 1.297 1.00 31.97 305 ARG A O 1
#

Foldseek 3Di:
DAAFAADLVQLLVQLPCVPCLFPLVVVLQQADPDFFQFHCVLLVPPQQPPDPDHGDDDDDLSPLQSVLLCCLSCVRHCLLVVLLLCLLAPEDPVSNVVVLVVVLVPDDDDPVSVVSSVVSVVSSVVSVVSSVVSNVVNVVSLVSNCCSLVVQQQDDDPNFGQHQAFNCSCLGLSNRPRDPGRNYDRHPHRNNRVSSVVCCVQVVVSSCSRSVLLPRCCLQPQCVLVVVGAGDHTPPDDRVVSNVSNVPRDDDDDDFDDDGDPPRDPHSRDPDDDPSRSGQHPVNVVVVVVVVVVPPPPNVPPPDD

Secondary structure (DSSP, 8-state):
-PPPP--HHHHHHHH-TTSTTSHHHHHHTTS-S--SSS-HHHH------STTSPPPPP-SHHHHHHHHHHHHTTSS-THHHHHHHHHHTEE-HHHHHHHHHHHHHHS---HHHHHHHHHHHHHHHHHHHHHHHHHHHHHHHHHHHHHHHHHHHT-EETTEE--SS-GGGGG-TTS----SS--EE--SSS-HHHHHHHHHHH-GGGGHHHH-GGG-HIIIIIHHH-TTSPP---TTS-HHHHHHHHTTSPPPPPPPPPPPPTTPPPPTTS-S---GGG---HHHHHHHHHHHHHS----TTSS--

Sequence (305 aa):
MKPTPCSIAGLAAFTVVDEPRHPWRSVLRLLPHSLVFVDDSVLEIRPPVEKGKRSKRPSLLLEVLSQEWCKSRGVVWEDTALALWERMHWIVESSVNVWLAEAFLASERTSRIDYEFTASWKSLKDYLLGRKQRFDLLSLTVKVLADAVVGAAKKRIDGLPAPLVDTEVCFDPAIPFCPPVNFPWFPWAADWIAETTRIDNHESWRLWWLNAPGRQPYNTIFRLYHPEFPLFVPEGVDSEMFAACVADERLIAEPDPPALHPNTPASVNRPGEIDYARRISFTRLRALFAGQVVRPFVKPQDVVR

Organism: NCBI:txid1490495